Protein AF-A0A1B0AG69-F1 (afdb_monomer)

InterPro domains:
  IPR003508 CIDE-N domain [PF02017] (23-92)
  IPR003508 CIDE-N domain [PS51135] (17-94)
  IPR003508 CIDE-N domain [SM00266] (23-92)

Nearest PDB structures (foldseek):
  7v6e-assembly2_B  TM=9.751E-01  e=2.254E-08  Drosophila melanogaster
  4mac-assembly3_B  TM=9.104E-01  e=2.335E-06  Mus musculus
  2eel-assembly1_A  TM=7.964E-01  e=5.635E-06  Homo sapiens
  4ikg-assembly1_A  TM=9.047E-01  e=6.644E-05  Mus musculus
  5xpb-assembly1_E  TM=8.668E-01  e=1.195E-04  Drosophila melanogaster

Foldseek 3Di:
DDDPPDDDDDDDDPDPQQQWEWEAELLNPDTDTDRDNWPVRRQCVVCVVVVNNVWGWFKAFLAPGHTDPDRVVVVVDHSYGYIYTATVVGGRDHPVCSVVPVDPDDDDDDDDCCVVVLVVLLLVVLVVCVVPVVCVVVDDPVNVVSNVPDDLVSCCVRNPPVVSVVVVVVCVLVVVLVVLVVVLVVLVCVLVCVPHDCVPPVPCVVVSNVVSVVSNVVSVVVNVVSVPD

Structure (mmCIF, N/CA/C/O backbone):
data_AF-A0A1B0AG69-F1
#
_entry.id   AF-A0A1B0AG69-F1
#
loop_
_atom_site.group_PDB
_atom_site.id
_atom_site.type_symbol
_atom_site.label_atom_id
_atom_site.label_alt_id
_atom_site.label_comp_id
_atom_site.label_asym_id
_atom_site.label_entity_id
_atom_site.label_seq_id
_atom_site.pdbx_PDB_ins_code
_atom_site.Cartn_x
_atom_site.Cartn_y
_atom_site.Cartn_z
_atom_site.occupancy
_atom_site.B_iso_or_equiv
_atom_site.auth_seq_id
_atom_site.auth_comp_id
_atom_site.auth_asym_id
_atom_site.auth_atom_id
_atom_site.pdbx_PDB_model_num
ATOM 1 N N . MET A 1 1 ? 17.685 8.766 43.284 1.00 33.12 1 MET A N 1
ATOM 2 C CA . MET A 1 1 ? 17.102 7.690 44.113 1.00 33.12 1 MET A CA 1
ATOM 3 C C . MET A 1 1 ? 15.712 7.387 43.562 1.00 33.12 1 MET A C 1
ATOM 5 O O . MET A 1 1 ? 14.730 7.899 44.076 1.00 33.12 1 MET A O 1
ATOM 9 N N . LEU A 1 2 ? 15.636 6.667 42.435 1.00 33.00 2 LEU A N 1
ATOM 10 C CA . LEU A 1 2 ? 14.353 6.231 41.878 1.00 33.00 2 LEU A CA 1
ATOM 11 C C . LEU A 1 2 ? 13.923 4.956 42.601 1.00 33.00 2 LEU A C 1
ATOM 13 O O . LEU A 1 2 ? 14.673 3.986 42.686 1.00 33.00 2 LEU A O 1
ATOM 17 N N . VAL A 1 3 ? 12.726 5.016 43.170 1.00 31.23 3 VAL A N 1
ATOM 18 C CA . VAL A 1 3 ? 12.107 3.961 43.961 1.00 31.23 3 VAL A CA 1
ATOM 19 C C . VAL A 1 3 ? 11.700 2.827 43.020 1.00 31.23 3 VAL A C 1
ATOM 21 O O . VAL A 1 3 ? 10.700 2.923 42.315 1.00 31.23 3 VAL A O 1
ATOM 24 N N . PHE A 1 4 ? 12.478 1.744 43.020 1.00 30.41 4 PHE A N 1
ATOM 25 C CA . PHE A 1 4 ? 12.077 0.458 42.454 1.00 30.41 4 PHE A CA 1
ATOM 26 C C . PHE A 1 4 ? 10.881 -0.075 43.251 1.00 30.41 4 PHE A C 1
ATOM 28 O O . PHE A 1 4 ? 11.028 -0.609 44.354 1.00 30.41 4 PHE A O 1
ATOM 35 N N . LYS A 1 5 ? 9.669 0.086 42.716 1.00 34.12 5 LYS A N 1
ATOM 36 C CA . LYS A 1 5 ? 8.459 -0.481 43.313 1.00 34.12 5 LYS A CA 1
ATOM 37 C C . LYS A 1 5 ? 8.332 -1.949 42.885 1.00 34.12 5 LYS A C 1
ATOM 39 O O . LYS A 1 5 ? 7.773 -2.276 41.853 1.00 34.12 5 LYS A O 1
ATOM 44 N N . ARG A 1 6 ? 8.925 -2.807 43.719 1.00 30.53 6 ARG A N 1
ATOM 45 C CA . ARG A 1 6 ? 8.404 -4.105 44.181 1.00 30.53 6 ARG A CA 1
ATOM 46 C C . ARG A 1 6 ? 7.801 -5.034 43.108 1.00 30.53 6 ARG A C 1
ATOM 48 O O . ARG A 1 6 ? 6.592 -5.129 42.952 1.00 30.53 6 ARG A O 1
ATOM 55 N N . ILE A 1 7 ? 8.667 -5.832 42.490 1.00 38.69 7 ILE A N 1
ATOM 56 C CA . ILE A 1 7 ? 8.316 -7.162 41.972 1.00 38.69 7 ILE A CA 1
ATOM 57 C C . ILE A 1 7 ? 7.866 -8.030 43.153 1.00 38.69 7 ILE A C 1
ATOM 59 O O . ILE A 1 7 ? 8.665 -8.365 44.030 1.00 38.69 7 ILE A O 1
ATOM 63 N N . ALA A 1 8 ? 6.575 -8.350 43.208 1.00 36.78 8 ALA A N 1
ATOM 64 C CA . ALA A 1 8 ? 6.059 -9.360 44.116 1.00 36.78 8 ALA A CA 1
ATOM 65 C C . ALA A 1 8 ? 6.492 -10.745 43.609 1.00 36.78 8 ALA A C 1
ATOM 67 O O . ALA A 1 8 ? 6.084 -11.195 42.543 1.00 36.78 8 ALA A O 1
ATOM 68 N N . SER A 1 9 ? 7.363 -11.382 44.385 1.00 47.59 9 SER A N 1
ATOM 69 C CA . SER A 1 9 ? 7.624 -12.821 44.366 1.00 47.59 9 SER A CA 1
ATOM 70 C C . SER A 1 9 ? 6.647 -13.507 45.322 1.00 47.59 9 SER A C 1
ATOM 72 O O . SER A 1 9 ? 6.344 -12.907 46.352 1.00 47.59 9 SER A O 1
ATOM 74 N N . MET A 1 10 ? 6.208 -14.730 44.982 1.00 35.81 10 MET A N 1
ATOM 75 C CA . MET A 1 10 ? 5.789 -15.869 45.840 1.00 35.81 10 MET A CA 1
ATOM 76 C C . MET A 1 10 ? 4.725 -16.701 45.088 1.00 35.81 10 MET A C 1
ATOM 78 O O . MET A 1 10 ? 3.875 -16.111 44.441 1.00 35.81 10 MET A O 1
ATOM 82 N N . THR A 1 11 ? 4.608 -18.033 45.098 1.00 40.00 11 THR A N 1
ATOM 83 C CA . THR A 1 11 ? 5.353 -19.212 45.590 1.00 40.00 11 THR A CA 1
ATOM 84 C C . THR A 1 11 ? 4.605 -20.448 45.044 1.00 40.00 11 THR A C 1
ATOM 86 O O . THR A 1 11 ? 3.387 -20.413 44.932 1.00 40.00 11 THR A O 1
ATOM 89 N N . HIS A 1 12 ? 5.343 -21.522 44.748 1.00 45.31 12 HIS A N 1
ATOM 90 C CA . HIS A 1 12 ? 4.966 -22.947 44.675 1.00 45.31 12 HIS A CA 1
ATOM 91 C C . HIS A 1 12 ? 3.499 -23.371 44.915 1.00 45.31 12 HIS A C 1
ATOM 93 O O . HIS A 1 12 ? 2.969 -23.239 46.014 1.00 45.31 12 HIS A O 1
ATOM 99 N N . GLY A 1 13 ? 2.941 -24.074 43.923 1.00 31.38 13 GLY A N 1
ATOM 100 C CA . GLY A 1 13 ? 1.768 -24.941 44.044 1.00 31.38 13 GLY A CA 1
ATOM 101 C C . GLY A 1 13 ? 1.377 -25.480 42.669 1.00 31.38 13 GLY A C 1
ATOM 102 O O . GLY A 1 13 ? 0.968 -24.710 41.808 1.00 31.38 13 GLY A O 1
ATOM 103 N N . HIS A 1 14 ? 1.532 -26.785 42.434 1.00 42.62 14 HIS A N 1
ATOM 104 C CA . HIS A 1 14 ? 1.026 -27.464 41.235 1.00 42.62 14 HIS A CA 1
ATOM 105 C C . HIS A 1 14 ? -0.508 -27.579 41.365 1.00 42.62 14 HIS A C 1
ATOM 107 O O . HIS A 1 14 ? -1.049 -28.619 41.723 1.00 42.62 14 HIS A O 1
ATOM 113 N N . GLY A 1 15 ? -1.192 -26.445 41.209 1.00 40.06 15 GLY A N 1
ATOM 114 C CA . GLY A 1 15 ? -2.625 -26.343 40.937 1.00 40.06 15 GLY A CA 1
ATOM 115 C C . GLY A 1 15 ? -2.842 -26.166 39.431 1.00 40.06 15 GLY A C 1
ATOM 116 O O . GLY A 1 15 ? -1.859 -25.944 38.718 1.00 40.06 15 GLY A O 1
ATOM 117 N N . PRO A 1 16 ? -4.083 -26.290 38.926 1.00 44.31 16 PRO A N 1
ATOM 118 C CA . PRO A 1 16 ? -4.353 -26.186 37.494 1.00 44.31 16 PRO A CA 1
ATOM 119 C C . PRO A 1 16 ? -3.744 -24.887 36.963 1.00 44.31 16 PRO A C 1
ATOM 121 O O . PRO A 1 16 ? -3.999 -23.812 37.508 1.00 44.31 16 PRO A O 1
ATOM 124 N N . SER A 1 17 ? -2.875 -25.001 35.955 1.00 55.41 17 SER A N 1
ATOM 125 C CA . SER A 1 17 ? -2.269 -23.847 35.299 1.00 55.41 17 SER A CA 1
ATOM 126 C C . SER A 1 17 ? -3.397 -22.957 34.798 1.00 55.41 17 SER A C 1
ATOM 128 O O . SER A 1 17 ? -4.164 -23.375 33.930 1.00 55.41 17 SER A O 1
ATOM 130 N N . LEU A 1 18 ? -3.530 -21.766 35.381 1.00 58.59 18 LEU A N 1
ATOM 131 C CA . LEU A 1 18 ? -4.516 -20.797 34.924 1.00 58.59 18 LEU A CA 1
ATOM 132 C C . LEU A 1 18 ? -4.270 -20.510 33.434 1.00 58.59 18 LEU A C 1
ATOM 134 O O . LEU A 1 18 ? -3.106 -20.351 33.047 1.00 58.59 18 LEU A O 1
ATOM 138 N N . PRO A 1 19 ? -5.323 -20.465 32.603 1.00 67.19 19 PRO A N 1
ATOM 139 C CA . PRO A 1 19 ? -5.167 -20.225 31.177 1.00 67.19 19 PRO A CA 1
ATOM 140 C C . PRO A 1 19 ? -4.508 -18.858 30.944 1.00 67.19 19 PRO A C 1
ATOM 142 O O . PRO A 1 19 ? -4.856 -17.851 31.568 1.00 67.19 19 PRO A O 1
ATOM 145 N N . SER A 1 20 ? -3.499 -18.831 30.073 1.00 75.94 20 SER A N 1
ATOM 146 C CA . SER A 1 20 ? -2.787 -17.611 29.692 1.00 75.94 20 SER A CA 1
ATOM 147 C C . SER A 1 20 ? -3.235 -17.143 28.313 1.00 75.94 20 SER A C 1
ATOM 149 O O . SER A 1 20 ? -2.852 -17.722 27.310 1.00 75.94 20 SER A O 1
ATOM 151 N N . ALA A 1 21 ? -3.991 -16.061 28.214 1.00 84.00 21 ALA A N 1
ATOM 152 C CA . ALA A 1 21 ? -4.348 -15.508 26.914 1.00 84.00 21 ALA A CA 1
ATOM 153 C C . ALA A 1 21 ? -3.218 -14.629 26.354 1.00 84.00 21 ALA A C 1
ATOM 155 O O . ALA A 1 21 ? -2.561 -13.878 27.088 1.00 84.00 21 ALA A O 1
ATOM 156 N N . MET A 1 22 ? -3.006 -14.689 25.040 1.00 89.31 22 MET A N 1
ATOM 157 C CA . MET A 1 22 ? -2.119 -13.775 24.325 1.00 89.31 22 MET A CA 1
ATOM 158 C C . MET A 1 22 ? -2.934 -12.587 23.829 1.00 89.31 22 MET A C 1
ATOM 160 O O . MET A 1 22 ? -3.643 -12.695 22.837 1.00 89.31 22 MET A O 1
ATOM 164 N N . VAL A 1 23 ? -2.819 -11.443 24.499 1.00 90.25 23 VAL A N 1
ATOM 165 C CA . VAL A 1 23 ? -3.581 -10.237 24.158 1.00 90.25 23 VAL A CA 1
ATOM 166 C C . VAL A 1 23 ? -2.707 -9.282 23.354 1.00 90.25 23 VAL A C 1
ATOM 168 O O . VAL A 1 23 ? -1.601 -8.934 23.779 1.00 90.25 23 VAL A O 1
ATOM 171 N N . LYS A 1 24 ? -3.186 -8.852 22.192 1.00 89.69 24 LYS A N 1
ATOM 172 C CA . LYS A 1 24 ? -2.519 -7.897 21.308 1.00 89.69 24 LYS A CA 1
ATOM 173 C C . LYS A 1 24 ? -3.289 -6.573 21.284 1.00 89.69 24 LYS A C 1
ATOM 175 O O . LYS A 1 24 ? -4.467 -6.527 21.626 1.00 89.69 24 LYS A O 1
ATOM 180 N N . ASP A 1 25 ? -2.603 -5.503 20.904 1.00 84.44 25 ASP A N 1
ATOM 181 C CA . ASP A 1 25 ? -3.242 -4.214 20.605 1.00 84.44 25 ASP A CA 1
ATOM 182 C C . ASP A 1 25 ? -4.041 -4.277 19.288 1.00 84.44 25 ASP A C 1
ATOM 184 O O . ASP A 1 25 ? -3.810 -5.187 18.486 1.00 84.44 25 ASP A O 1
ATOM 188 N N . ILE A 1 26 ? -4.887 -3.280 18.993 1.00 80.69 26 ILE A N 1
ATOM 189 C CA . ILE A 1 26 ? -5.532 -3.126 17.669 1.00 80.69 26 ILE A CA 1
ATOM 190 C C . ILE A 1 26 ? -4.508 -3.064 16.532 1.00 80.69 26 ILE A C 1
ATOM 192 O O . ILE A 1 26 ? -4.755 -3.512 15.414 1.00 80.69 26 ILE A O 1
ATOM 196 N N . THR A 1 27 ? -3.313 -2.563 16.846 1.00 74.94 27 THR A N 1
ATOM 197 C CA . THR A 1 27 ? -2.181 -2.542 15.938 1.00 74.94 27 THR A CA 1
ATOM 198 C C . THR A 1 27 ? -1.414 -3.858 15.922 1.00 74.94 27 THR A C 1
ATOM 200 O O . THR A 1 27 ? -0.370 -3.880 15.321 1.00 74.94 27 THR A O 1
ATOM 203 N N . ARG A 1 28 ? -1.781 -4.940 16.620 1.00 78.38 28 ARG A N 1
ATOM 204 C CA . ARG A 1 28 ? -1.053 -6.240 16.675 1.00 78.38 28 ARG A CA 1
ATOM 205 C C . ARG A 1 28 ? 0.477 -6.195 16.920 1.00 78.38 28 ARG A C 1
ATOM 207 O O . ARG A 1 28 ? 1.126 -7.245 16.930 1.00 78.38 28 ARG A O 1
ATOM 214 N N . ASN A 1 29 ? 1.050 -5.015 17.146 1.00 72.75 29 ASN A N 1
ATOM 215 C CA . ASN A 1 29 ? 2.475 -4.713 17.216 1.00 72.75 29 ASN A CA 1
ATOM 216 C C . ASN A 1 29 ? 2.972 -4.931 18.644 1.00 72.75 29 ASN A C 1
ATOM 218 O O . ASN A 1 29 ? 4.079 -5.404 18.888 1.00 72.75 29 ASN A O 1
ATOM 222 N N . ILE A 1 30 ? 2.088 -4.655 19.602 1.00 79.12 30 ILE A N 1
ATOM 223 C CA . ILE A 1 30 ? 2.272 -4.968 21.009 1.00 79.12 30 ILE A CA 1
ATOM 224 C C . ILE A 1 30 ? 1.497 -6.247 21.313 1.00 79.12 30 ILE A C 1
ATOM 226 O O . ILE A 1 30 ? 0.301 -6.333 21.042 1.00 79.12 30 ILE A O 1
ATOM 230 N N . LYS A 1 31 ? 2.183 -7.233 21.901 1.00 88.50 31 LYS A N 1
ATOM 231 C CA . LYS A 1 31 ? 1.596 -8.492 22.376 1.00 88.50 31 LYS A CA 1
ATOM 232 C C . LYS A 1 31 ? 1.985 -8.716 23.834 1.00 88.50 31 LYS A C 1
ATOM 234 O O . LYS A 1 31 ? 3.151 -8.553 24.201 1.00 88.50 31 LYS A O 1
ATOM 239 N N . LYS A 1 32 ? 1.023 -9.082 24.675 1.00 85.94 32 LYS A N 1
ATOM 240 C CA . LYS A 1 32 ? 1.201 -9.298 26.113 1.00 85.94 32 LYS A CA 1
ATOM 241 C C . LYS A 1 32 ? 0.509 -10.595 26.520 1.00 85.94 32 LYS A C 1
ATOM 243 O O . LYS A 1 32 ? -0.683 -10.764 26.297 1.00 85.94 32 LYS A O 1
ATOM 248 N N . ALA A 1 33 ? 1.245 -11.479 27.185 1.00 88.25 33 ALA A N 1
ATOM 249 C CA . ALA A 1 33 ? 0.644 -12.625 27.855 1.00 88.25 33 ALA A CA 1
ATOM 250 C C . ALA A 1 33 ? -0.067 -12.159 29.135 1.00 88.25 33 ALA A C 1
ATOM 252 O O . ALA A 1 33 ? 0.526 -11.452 29.971 1.00 88.25 33 ALA A O 1
ATOM 253 N N . VAL A 1 34 ? -1.329 -12.551 29.286 1.00 86.88 34 VAL A N 1
ATOM 254 C CA . VAL A 1 34 ? -2.177 -12.233 30.434 1.00 86.88 34 VAL A CA 1
ATOM 255 C C . VAL A 1 34 ? -2.747 -13.527 30.992 1.00 86.88 34 VAL A C 1
ATOM 257 O O . VAL A 1 34 ? -3.446 -14.259 30.306 1.00 86.88 34 VAL A O 1
ATOM 260 N N . VAL A 1 35 ? -2.437 -13.809 32.253 1.00 86.19 35 VAL A N 1
ATOM 261 C CA . VAL A 1 35 ? -3.060 -14.913 32.988 1.00 86.19 35 VAL A CA 1
ATOM 262 C C . VAL A 1 35 ? -4.310 -14.363 33.646 1.00 86.19 35 VAL A C 1
ATOM 264 O O . VAL A 1 35 ? -4.197 -13.427 34.441 1.00 86.19 35 VAL A O 1
ATOM 267 N N . ALA A 1 36 ? -5.469 -14.921 33.325 1.00 84.06 36 ALA A N 1
ATOM 268 C CA . ALA A 1 36 ? -6.746 -14.512 33.889 1.00 84.06 36 ALA A CA 1
ATOM 269 C C . ALA A 1 36 ? -7.671 -15.724 34.015 1.00 84.06 36 ALA A C 1
ATOM 271 O O . ALA A 1 36 ? -7.623 -16.643 33.202 1.00 84.06 36 ALA A O 1
ATOM 272 N N . SER A 1 37 ? -8.485 -15.722 35.061 1.00 81.00 37 SER A N 1
ATOM 273 C CA . SER A 1 37 ? -9.495 -16.740 35.341 1.00 81.00 37 SER A CA 1
ATOM 274 C C . SER A 1 37 ? -10.904 -16.313 34.926 1.00 81.00 37 SER A C 1
ATOM 276 O O . SER A 1 37 ? -11.780 -17.171 34.858 1.00 81.00 37 SER A O 1
ATOM 278 N N . SER A 1 38 ? -11.100 -15.022 34.628 1.00 84.81 38 SER A N 1
ATOM 279 C CA . SER A 1 38 ? -12.365 -14.460 34.153 1.00 84.81 38 SER A CA 1
ATOM 280 C C . SER A 1 38 ? -12.191 -13.345 33.118 1.00 84.81 38 SER A C 1
ATOM 282 O O . SER A 1 38 ? -11.107 -12.757 32.986 1.00 84.81 38 SER A O 1
ATOM 284 N N . LEU A 1 39 ? -13.281 -13.020 32.415 1.00 87.06 39 LEU A N 1
ATOM 285 C CA . LEU A 1 39 ? -13.332 -11.934 31.434 1.00 87.06 39 LEU A CA 1
ATOM 286 C C . LEU A 1 39 ? -13.138 -10.553 32.090 1.00 87.06 39 LEU A C 1
ATOM 288 O O . LEU A 1 39 ? -12.494 -9.663 31.534 1.00 87.06 39 LEU A O 1
ATOM 292 N N . GLU A 1 40 ? -13.651 -10.361 33.303 1.00 88.12 40 GLU A N 1
ATOM 293 C CA . GLU A 1 40 ? -13.434 -9.123 34.062 1.00 88.12 40 GLU A CA 1
ATOM 294 C C . GLU A 1 40 ? -11.957 -8.966 34.466 1.00 88.12 40 GLU A C 1
ATOM 296 O O . GLU A 1 40 ? -11.365 -7.893 34.317 1.00 88.12 40 GLU A O 1
ATOM 301 N N . GLU A 1 41 ? -11.324 -10.061 34.902 1.00 88.12 41 GLU A N 1
ATOM 302 C CA . GLU A 1 41 ? -9.922 -10.066 35.316 1.00 88.12 41 GLU A CA 1
ATOM 303 C C . GLU A 1 41 ? -8.979 -9.782 34.138 1.00 88.12 41 GLU A C 1
ATOM 305 O O . GLU A 1 41 ? -8.014 -9.025 34.293 1.00 88.12 41 GLU A O 1
ATOM 310 N N . ILE A 1 42 ? -9.249 -10.349 32.953 1.00 89.19 42 ILE A N 1
ATOM 311 C CA . ILE A 1 42 ? -8.432 -10.066 31.768 1.00 89.19 42 ILE A CA 1
ATOM 312 C C . ILE A 1 42 ? -8.562 -8.597 31.356 1.00 89.19 42 ILE A C 1
ATOM 314 O O . ILE A 1 42 ? -7.535 -7.965 31.123 1.00 89.19 42 ILE A O 1
ATOM 318 N N . ARG A 1 43 ? -9.767 -8.006 31.358 1.00 90.44 43 ARG A N 1
ATOM 319 C CA . ARG A 1 43 ? -9.972 -6.584 31.012 1.00 90.44 43 ARG A CA 1
ATOM 320 C C . ARG A 1 43 ? -9.192 -5.655 31.948 1.00 90.44 43 ARG A C 1
ATOM 322 O O . ARG A 1 43 ? -8.497 -4.756 31.473 1.00 90.44 43 ARG A O 1
ATOM 329 N N . ALA A 1 44 ? -9.219 -5.922 33.255 1.00 87.88 44 ALA A N 1
ATOM 330 C CA . ALA A 1 44 ? -8.461 -5.150 34.241 1.00 87.88 44 ALA A CA 1
ATOM 331 C C . ALA A 1 44 ? -6.937 -5.295 34.060 1.00 87.88 44 ALA A C 1
ATOM 333 O O . ALA A 1 44 ? -6.210 -4.302 34.010 1.00 87.88 44 ALA A O 1
ATOM 334 N N . LYS A 1 45 ? -6.437 -6.528 33.894 1.00 88.19 45 LYS A N 1
ATOM 335 C CA . LYS A 1 45 ? -4.998 -6.788 33.697 1.00 88.19 45 LYS A CA 1
ATOM 336 C C . LYS A 1 45 ? -4.467 -6.247 32.375 1.00 88.19 45 LYS A C 1
ATOM 338 O O . LYS A 1 45 ? -3.304 -5.854 32.299 1.00 88.19 45 LYS A O 1
ATOM 343 N N . VAL A 1 46 ? -5.285 -6.264 31.326 1.00 90.12 46 VAL A N 1
ATOM 344 C CA . VAL A 1 46 ? -4.951 -5.676 30.026 1.00 90.12 46 VAL A CA 1
ATOM 345 C C . VAL A 1 46 ? -4.859 -4.161 30.165 1.00 90.12 46 VAL A C 1
ATOM 347 O O . VAL A 1 46 ? -3.840 -3.597 29.788 1.00 90.12 46 VAL A O 1
ATOM 350 N N . SER A 1 47 ? -5.841 -3.507 30.785 1.00 87.31 47 SER A N 1
ATOM 351 C CA . SER A 1 47 ? -5.793 -2.065 31.057 1.00 87.31 47 SER A CA 1
ATOM 352 C C . SER A 1 47 ? -4.492 -1.645 31.771 1.00 87.31 47 SER A C 1
ATOM 354 O O . SER A 1 47 ? -3.799 -0.733 31.315 1.00 87.31 47 SER A O 1
ATOM 356 N N . GLU A 1 48 ? -4.075 -2.388 32.803 1.00 85.62 48 GLU A N 1
ATOM 357 C CA . GLU A 1 48 ? -2.807 -2.154 33.511 1.00 85.62 48 GLU A CA 1
ATOM 358 C C . GLU A 1 48 ? -1.571 -2.402 32.623 1.00 85.62 48 GLU A C 1
ATOM 360 O O . GLU A 1 48 ? -0.655 -1.580 32.576 1.00 85.62 48 GLU A O 1
ATOM 365 N N . LYS A 1 49 ? -1.530 -3.518 31.880 1.00 85.19 49 LYS A N 1
ATOM 366 C CA . LYS A 1 49 ? -0.378 -3.905 31.037 1.00 85.19 49 LYS A CA 1
ATOM 367 C C . LYS A 1 49 ? -0.174 -3.031 29.803 1.00 85.19 49 LYS A C 1
ATOM 369 O O . LYS A 1 49 ? 0.940 -3.007 29.275 1.00 85.19 49 LYS A O 1
ATOM 374 N N . PHE A 1 50 ? -1.237 -2.397 29.325 1.00 81.50 50 PHE A N 1
ATOM 375 C CA . PHE A 1 50 ? -1.227 -1.474 28.193 1.00 81.50 50 PHE A CA 1
ATOM 376 C C . PHE A 1 50 ? -1.171 -0.006 28.649 1.00 81.50 50 PHE A C 1
ATOM 378 O O . PHE A 1 50 ? -1.314 0.884 27.820 1.00 81.50 50 PHE A O 1
ATOM 385 N N . GLU A 1 51 ? -0.937 0.246 29.946 1.00 81.50 51 GLU A N 1
ATOM 386 C CA . GLU A 1 51 ? -0.773 1.586 30.535 1.00 81.50 51 GLU A CA 1
ATOM 387 C C . GLU A 1 51 ? -2.006 2.501 30.356 1.00 81.50 51 GLU A C 1
ATOM 389 O O . GLU A 1 51 ? -1.906 3.724 30.437 1.00 81.50 51 GLU A O 1
ATOM 394 N N . LYS A 1 52 ? -3.193 1.909 30.161 1.00 75.38 52 LYS A N 1
ATOM 395 C CA . LYS A 1 52 ? -4.479 2.590 29.933 1.00 75.38 52 LYS A CA 1
ATOM 396 C C . LYS A 1 52 ? -5.432 2.383 31.123 1.00 75.38 52 LYS A C 1
ATOM 398 O O . LYS A 1 52 ? -6.577 1.981 30.945 1.00 75.38 52 LYS A O 1
ATOM 403 N N . LEU A 1 53 ? -4.947 2.665 32.336 1.00 71.94 53 LEU A N 1
ATOM 404 C CA . LEU A 1 53 ? -5.608 2.373 33.627 1.00 71.94 53 LEU A CA 1
ATOM 405 C C . LEU A 1 53 ? -7.027 2.953 33.788 1.00 71.94 53 LEU A C 1
ATOM 407 O O . LEU A 1 53 ? -7.829 2.394 34.530 1.00 71.94 53 LEU A O 1
ATOM 411 N N . ASP A 1 54 ? -7.342 4.052 33.097 1.00 75.62 54 ASP A N 1
ATOM 412 C CA . ASP A 1 54 ? -8.654 4.712 33.167 1.00 75.62 54 ASP A CA 1
ATOM 413 C C . ASP A 1 54 ? -9.683 4.137 32.174 1.00 75.62 54 ASP A C 1
ATOM 415 O O . ASP A 1 54 ? -10.808 4.631 32.081 1.00 75.62 54 ASP A O 1
ATOM 419 N N . GLN A 1 55 ? -9.312 3.114 31.397 1.00 78.75 55 GLN A N 1
ATOM 420 C CA . GLN A 1 55 ? -10.145 2.555 30.336 1.00 78.75 55 GLN A CA 1
ATOM 421 C C . GLN A 1 55 ? -10.143 1.025 30.366 1.00 78.75 55 GLN A C 1
ATOM 423 O O . GLN A 1 55 ? -9.091 0.385 30.315 1.00 78.75 55 GLN A O 1
ATOM 428 N N . LEU A 1 56 ? -11.341 0.437 30.399 1.00 85.00 56 LEU A N 1
ATOM 429 C CA . LEU A 1 56 ? -11.523 -1.001 30.225 1.00 85.00 56 LEU A CA 1
ATOM 430 C C . LEU A 1 56 ? -11.683 -1.315 28.733 1.00 85.00 56 LEU A C 1
ATOM 432 O O . LEU A 1 56 ? -12.563 -0.734 28.095 1.00 85.00 56 LEU A O 1
ATOM 436 N N . PRO A 1 57 ? -10.861 -2.214 28.173 1.00 89.44 57 PRO A N 1
ATOM 437 C CA . PRO A 1 57 ? -10.997 -2.619 26.784 1.00 89.44 57 PRO A CA 1
ATOM 438 C C . PRO A 1 57 ? -12.143 -3.623 26.608 1.00 89.44 57 PRO A C 1
ATOM 440 O O . PRO A 1 57 ? -12.440 -4.407 27.516 1.00 89.44 57 PRO A O 1
ATOM 443 N N . THR A 1 58 ? -12.737 -3.654 25.417 1.00 90.31 58 THR A N 1
ATOM 444 C CA . THR A 1 58 ? -13.461 -4.831 24.930 1.00 90.31 58 THR A CA 1
ATOM 445 C C . THR A 1 58 ? -12.450 -5.838 24.390 1.00 90.31 58 THR A C 1
ATOM 447 O O . THR A 1 58 ? -11.367 -5.482 23.916 1.00 90.31 58 THR A O 1
ATOM 450 N N . ILE A 1 59 ? -12.759 -7.123 24.538 1.00 91.31 59 ILE A N 1
ATOM 451 C CA . ILE A 1 59 ? -11.862 -8.207 24.140 1.00 91.31 59 ILE A CA 1
ATOM 452 C C . ILE A 1 59 ? -12.488 -8.899 22.943 1.00 91.31 59 ILE A C 1
ATOM 454 O O . ILE A 1 59 ? -13.636 -9.319 23.015 1.00 91.31 59 ILE A O 1
ATOM 458 N N . HIS A 1 60 ? -11.732 -9.018 21.861 1.00 91.75 60 HIS A N 1
ATOM 459 C CA . HIS A 1 60 ? -12.172 -9.653 20.623 1.00 91.75 60 HIS A CA 1
ATOM 460 C C . HIS A 1 60 ? -11.233 -10.804 20.259 1.00 91.75 60 HIS A C 1
ATOM 462 O O . HIS A 1 60 ? -10.063 -10.801 20.651 1.00 91.75 60 HIS A O 1
ATOM 468 N N . LEU A 1 61 ? -11.711 -11.775 19.486 1.00 88.69 61 LEU A N 1
ATOM 469 C CA . LEU A 1 61 ? -10.844 -12.781 18.872 1.00 88.69 61 LEU A CA 1
ATOM 470 C C . LEU A 1 61 ? -9.945 -12.142 17.815 1.00 88.69 61 LEU A C 1
ATOM 472 O O . LEU A 1 61 ? -10.379 -11.301 17.027 1.00 88.69 61 LEU A O 1
ATOM 476 N N . ASP A 1 62 ? -8.684 -12.566 17.758 1.00 86.31 62 ASP A N 1
ATOM 477 C CA . ASP A 1 62 ? -7.778 -12.084 16.715 1.00 86.31 62 ASP A CA 1
ATOM 478 C C . ASP A 1 62 ? -8.137 -12.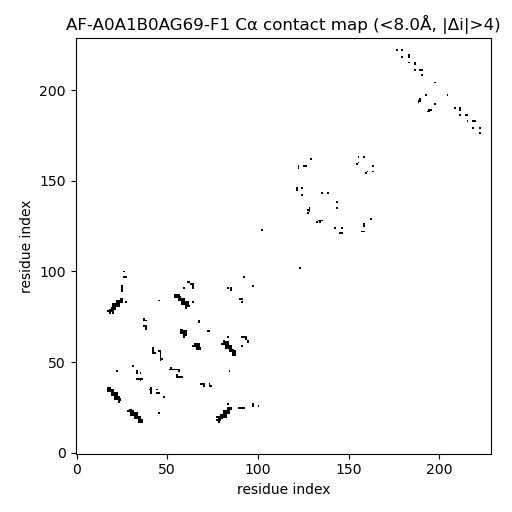614 15.317 1.00 86.31 62 ASP A C 1
ATOM 480 O O . ASP A 1 62 ? -7.847 -11.944 14.326 1.00 86.31 62 ASP A O 1
ATOM 484 N N . SER A 1 63 ? -8.774 -13.789 15.237 1.00 82.25 63 SER A N 1
ATOM 485 C CA . SER A 1 63 ? -9.100 -14.484 13.984 1.00 82.25 63 SER A CA 1
ATOM 486 C C . SER A 1 63 ? -10.139 -13.769 13.130 1.00 82.25 63 SER A C 1
ATOM 488 O O . SER A 1 63 ? -9.985 -13.706 11.915 1.00 82.25 63 SER A O 1
ATOM 490 N N . ASP A 1 64 ? -11.204 -13.280 13.757 1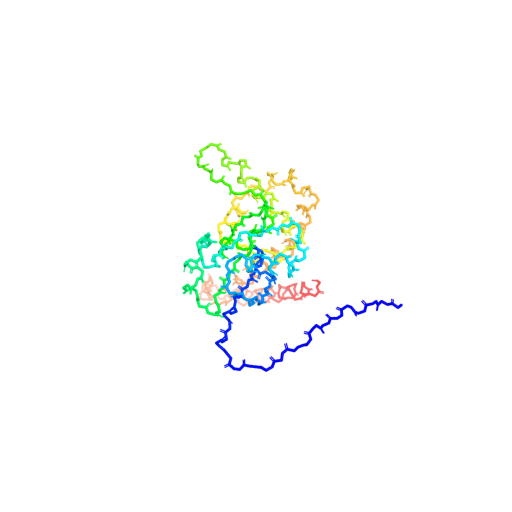.00 79.00 64 ASP A N 1
ATOM 491 C CA . ASP A 1 64 ? -12.418 -12.829 13.064 1.00 79.00 64 ASP A CA 1
ATOM 492 C C . ASP A 1 64 ? -13.082 -11.610 13.716 1.00 79.00 64 ASP A C 1
ATOM 494 O O . ASP A 1 64 ? -14.055 -11.082 13.181 1.00 79.00 64 ASP A O 1
ATOM 498 N N . GLY A 1 65 ? -12.567 -11.143 14.858 1.00 82.56 65 GLY A N 1
ATOM 499 C CA . GLY A 1 65 ? -13.075 -9.947 15.517 1.00 82.56 65 GLY A CA 1
ATOM 500 C C . GLY A 1 65 ? -14.343 -10.143 16.326 1.00 82.56 65 GLY A C 1
ATOM 501 O O . GLY A 1 65 ? -14.898 -9.150 16.803 1.00 82.56 65 GLY A O 1
ATOM 502 N N . THR A 1 66 ? -14.782 -11.386 16.535 1.00 86.62 66 THR A N 1
ATOM 503 C CA . THR A 1 66 ? -15.904 -11.694 17.427 1.00 86.62 66 THR A CA 1
ATOM 504 C C . THR A 1 66 ? -15.625 -11.120 18.811 1.00 86.62 66 THR A C 1
ATOM 506 O O . THR A 1 66 ? -14.596 -11.428 19.420 1.00 86.62 66 THR A O 1
ATOM 509 N N . GLU A 1 67 ? -16.520 -10.255 19.288 1.00 90.44 67 GLU A N 1
ATOM 510 C CA . GLU A 1 67 ? -16.459 -9.733 20.650 1.00 90.44 67 GLU A CA 1
ATOM 511 C C . GLU A 1 67 ? -16.730 -10.860 21.645 1.00 90.44 67 GLU A C 1
ATOM 513 O O . G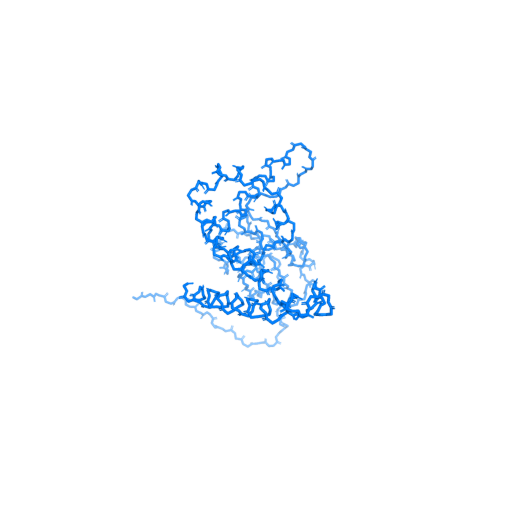LU A 1 67 ? -17.644 -11.660 21.468 1.00 90.44 67 GLU A O 1
ATOM 518 N N . ILE A 1 68 ? -15.923 -10.908 22.698 1.00 89.69 68 ILE A N 1
ATOM 519 C CA . ILE A 1 68 ? -16.130 -11.783 23.842 1.00 89.69 68 ILE A CA 1
ATOM 520 C C . ILE A 1 68 ? -16.779 -10.937 24.935 1.00 89.69 68 ILE A C 1
ATOM 522 O O . ILE A 1 68 ? -16.107 -10.223 25.696 1.00 89.69 68 ILE A O 1
ATOM 526 N N . ASP A 1 69 ? -18.100 -11.008 24.985 1.00 90.00 69 ASP A N 1
ATOM 527 C CA . ASP A 1 69 ? -18.959 -10.381 25.986 1.00 90.00 69 ASP A CA 1
ATOM 528 C C . ASP A 1 69 ? -19.443 -11.378 27.054 1.00 90.00 69 ASP A C 1
ATOM 530 O O . ASP A 1 69 ? -19.694 -10.968 28.188 1.00 90.00 69 ASP A O 1
ATOM 534 N N . ASP A 1 70 ? -19.461 -12.678 26.738 1.00 88.56 70 ASP A N 1
ATOM 535 C CA . ASP A 1 70 ? -19.895 -13.749 27.637 1.00 88.56 70 ASP A CA 1
ATOM 536 C C . ASP A 1 70 ? -18.747 -14.537 28.308 1.00 88.56 70 ASP A C 1
ATOM 538 O O . ASP A 1 70 ? -17.818 -15.056 27.680 1.00 88.56 70 ASP A O 1
ATOM 542 N N . GLU A 1 71 ? -18.872 -14.735 29.625 1.00 86.56 71 GLU A N 1
ATOM 543 C CA . GLU A 1 71 ? -17.924 -15.489 30.467 1.00 86.56 71 GLU A CA 1
ATOM 544 C C . GLU A 1 71 ? -17.878 -16.992 30.127 1.00 86.56 71 GLU A C 1
ATOM 546 O O . GLU A 1 71 ? -16.878 -17.680 30.343 1.00 86.56 71 GLU A O 1
ATOM 551 N N . GLU A 1 72 ? -18.977 -17.550 29.621 1.00 84.75 72 GLU A N 1
ATOM 552 C CA . GLU A 1 72 ? -19.021 -18.945 29.172 1.00 84.75 72 GLU A CA 1
ATOM 553 C C . GLU A 1 72 ? -18.151 -19.153 27.936 1.00 84.75 72 GLU A C 1
ATOM 555 O O . GLU A 1 72 ? -17.364 -20.097 27.910 1.00 84.75 72 GLU A O 1
ATOM 560 N N . TYR A 1 73 ? -18.214 -18.229 26.975 1.00 85.88 73 TYR A N 1
ATOM 561 C CA . TYR A 1 73 ? -17.387 -18.278 25.777 1.00 85.88 73 TYR A CA 1
ATOM 562 C C . TYR A 1 73 ? -15.902 -18.137 26.120 1.00 85.88 73 TYR A C 1
ATOM 564 O O . TYR A 1 73 ? -15.092 -18.963 25.699 1.00 85.88 73 TYR A O 1
ATOM 572 N N . PHE A 1 74 ? -15.550 -17.173 26.979 1.00 85.94 74 PHE A N 1
ATOM 573 C CA . PHE A 1 74 ? -14.171 -16.964 27.431 1.00 85.94 74 PHE A CA 1
ATOM 574 C C . PHE A 1 74 ? -13.533 -18.236 28.016 1.00 85.94 74 PHE A C 1
ATOM 576 O O . PHE A 1 74 ? -12.373 -18.535 27.741 1.00 85.94 74 PHE A O 1
ATOM 583 N N . ARG A 1 75 ? -14.301 -19.031 28.771 1.00 83.38 75 ARG A N 1
ATOM 584 C CA . ARG A 1 75 ? -13.829 -20.287 29.381 1.00 83.38 75 ARG A CA 1
ATOM 585 C C . ARG A 1 75 ? -13.625 -21.434 28.392 1.00 83.38 75 ARG A C 1
ATOM 587 O O . ARG A 1 75 ? -12.930 -22.388 28.732 1.00 83.38 75 ARG A O 1
ATOM 594 N N . THR A 1 76 ? -14.226 -21.364 27.206 1.00 83.19 76 THR A N 1
ATOM 595 C CA . THR A 1 76 ? -14.016 -22.360 26.141 1.00 83.19 76 THR A CA 1
ATOM 596 C C . THR A 1 76 ? -12.751 -22.111 25.326 1.00 83.19 76 THR A C 1
ATOM 598 O O . THR A 1 76 ? -12.343 -22.986 24.567 1.00 83.19 76 THR A O 1
ATOM 601 N N . LEU A 1 77 ? -12.128 -20.941 25.484 1.00 81.81 77 LEU A N 1
ATOM 602 C CA . LEU A 1 77 ? -10.928 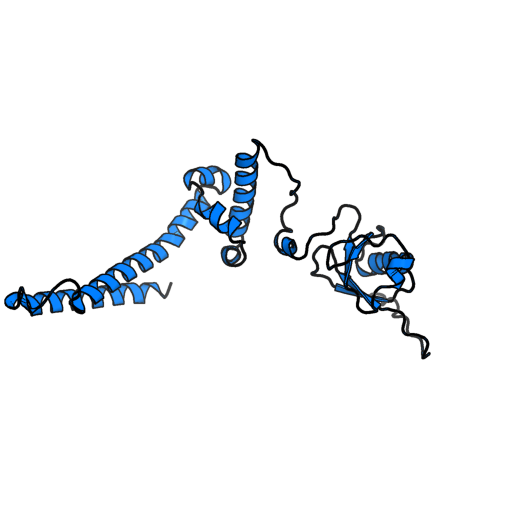-20.576 24.747 1.00 81.81 77 LEU A CA 1
ATOM 603 C C . LEU A 1 77 ? -9.704 -21.352 25.225 1.00 81.81 77 LEU A C 1
ATOM 605 O O . LEU A 1 77 ? -9.508 -21.592 26.418 1.00 81.81 77 LEU A O 1
ATOM 609 N N . ASP A 1 78 ? -8.835 -21.684 24.274 1.00 78.75 78 ASP A N 1
ATOM 610 C CA . ASP A 1 78 ? -7.569 -22.336 24.569 1.00 78.75 78 ASP A CA 1
ATOM 611 C C . ASP A 1 78 ? -6.648 -21.438 25.407 1.00 78.75 78 ASP A C 1
ATOM 613 O O . ASP A 1 78 ? -6.631 -20.210 25.290 1.00 78.75 78 ASP A O 1
ATOM 617 N N . ALA A 1 79 ? -5.779 -22.066 26.202 1.00 73.69 79 ALA A N 1
ATOM 618 C CA . ALA A 1 79 ? -4.783 -21.391 27.041 1.00 73.69 79 ALA A CA 1
ATOM 619 C C . ALA A 1 79 ? -3.669 -20.667 26.254 1.00 73.69 79 ALA A C 1
ATOM 621 O O . ALA A 1 79 ? -2.665 -20.279 26.843 1.00 73.69 79 ALA A O 1
ATOM 622 N N . ASN A 1 80 ? -3.810 -20.531 24.937 1.00 71.44 80 ASN A N 1
ATOM 623 C CA . ASN A 1 80 ? -2.956 -19.769 24.032 1.00 71.44 80 ASN A CA 1
ATOM 624 C C . ASN A 1 80 ? -3.786 -18.976 23.008 1.00 71.44 80 ASN A C 1
ATOM 626 O O . ASN A 1 80 ? -3.255 -18.598 21.962 1.00 71.44 80 ASN A O 1
ATOM 630 N N . ALA A 1 81 ? -5.072 -18.751 23.294 1.00 81.69 81 ALA A N 1
ATOM 631 C CA . ALA A 1 81 ? -5.949 -17.967 22.443 1.00 81.69 81 ALA A CA 1
ATOM 632 C C . ALA A 1 81 ? -5.353 -16.576 22.196 1.00 81.69 81 ALA A C 1
ATOM 634 O O . ALA A 1 81 ? -4.887 -15.897 23.121 1.00 81.69 81 ALA A O 1
ATOM 635 N N . GLU A 1 82 ? -5.355 -16.176 20.927 1.00 88.62 82 GLU A N 1
ATOM 636 C CA . GLU A 1 82 ? -4.933 -14.850 20.505 1.00 88.62 82 GLU A CA 1
ATOM 637 C C . GLU A 1 82 ? -6.140 -13.915 20.528 1.00 88.62 82 GLU A C 1
ATOM 639 O O . GLU A 1 82 ? -7.124 -14.112 19.815 1.00 88.62 82 GLU A O 1
ATOM 644 N N . LEU A 1 83 ? -6.053 -12.900 21.379 1.00 90.62 83 LEU A N 1
ATOM 645 C CA . LEU A 1 83 ? -7.102 -11.928 21.632 1.00 90.62 83 LEU A CA 1
ATOM 646 C C . LEU A 1 83 ? -6.612 -10.532 21.266 1.00 90.62 83 LEU A C 1
ATOM 648 O O . LEU A 1 83 ? -5.416 -10.243 21.324 1.00 90.62 83 LEU A O 1
ATOM 652 N N . ILE A 1 84 ? -7.545 -9.650 20.946 1.00 90.44 84 ILE A N 1
ATOM 653 C CA . ILE A 1 84 ? -7.305 -8.239 20.672 1.00 90.44 84 ILE A CA 1
ATOM 654 C C . ILE A 1 84 ? -8.006 -7.420 21.747 1.00 90.44 84 ILE A C 1
ATOM 656 O O . ILE A 1 84 ? -9.194 -7.608 22.005 1.00 90.44 84 ILE A O 1
ATOM 660 N N . ALA A 1 85 ? -7.257 -6.520 22.375 1.00 90.81 85 ALA A N 1
ATOM 661 C CA . ALA A 1 85 ? -7.802 -5.505 23.259 1.00 90.81 85 ALA A CA 1
ATOM 662 C C . ALA A 1 85 ? -8.171 -4.270 22.438 1.00 90.81 85 ALA A C 1
ATOM 664 O O . ALA A 1 85 ? -7.306 -3.679 21.796 1.00 90.81 85 ALA A O 1
ATOM 665 N N . VAL A 1 86 ? -9.442 -3.883 22.483 1.00 87.62 86 VAL A N 1
ATOM 666 C CA . VAL A 1 86 ? -9.964 -2.694 21.810 1.00 87.62 86 VAL A CA 1
ATOM 667 C C . VAL A 1 86 ? -10.379 -1.700 22.886 1.00 87.62 86 VAL A C 1
ATOM 669 O O . VAL A 1 86 ? -11.276 -1.971 23.682 1.00 87.62 86 VAL A O 1
ATOM 672 N N . PHE A 1 87 ? -9.696 -0.562 22.975 1.00 86.38 87 PHE A N 1
ATOM 673 C CA . PHE A 1 87 ? -10.024 0.456 23.969 1.00 86.38 87 PHE A CA 1
ATOM 674 C C . PHE A 1 87 ? -11.163 1.369 23.486 1.00 86.38 87 PHE A C 1
ATOM 676 O O . PHE A 1 87 ? -11.456 1.431 22.293 1.00 86.38 87 PHE A O 1
ATOM 683 N N . PRO A 1 88 ? -11.827 2.106 24.392 1.00 76.94 88 PRO A N 1
ATOM 684 C CA . PRO A 1 88 ? -12.823 3.101 24.013 1.00 76.94 88 PRO A CA 1
ATOM 685 C C . PRO A 1 88 ? -12.311 4.072 22.934 1.00 76.94 88 PRO A C 1
ATOM 687 O O . PRO A 1 88 ? -11.308 4.758 23.127 1.00 76.94 88 PRO A O 1
ATOM 690 N N . GLY A 1 89 ? -13.027 4.149 21.808 1.00 72.12 89 GLY A N 1
ATOM 691 C CA . GLY A 1 89 ? -12.648 4.959 20.640 1.00 72.12 89 GLY A CA 1
ATOM 692 C C . GLY A 1 89 ? -11.815 4.214 19.591 1.00 72.12 89 GLY A C 1
ATOM 693 O O . GLY A 1 89 ? -11.516 4.779 18.542 1.00 72.12 89 GLY A O 1
ATOM 694 N N . GLU A 1 90 ? -11.470 2.956 19.851 1.00 77.00 90 GLU A N 1
ATOM 695 C CA . GLU A 1 90 ? -10.839 2.047 18.903 1.00 77.00 90 GLU A CA 1
ATOM 696 C C . GLU A 1 90 ? -11.870 1.040 18.368 1.00 77.00 90 GLU A C 1
ATOM 698 O O . GLU A 1 90 ? -12.932 0.825 18.956 1.00 77.00 90 GLU A O 1
ATOM 703 N N . HIS A 1 91 ? -11.551 0.410 17.239 1.00 79.88 91 HIS A N 1
ATOM 704 C CA . HIS A 1 91 ? -12.343 -0.671 16.659 1.00 79.88 91 HIS A CA 1
ATOM 705 C C . HIS A 1 91 ? -11.427 -1.851 16.359 1.00 79.88 91 HIS A C 1
ATOM 707 O O . HIS A 1 91 ? -10.244 -1.656 16.078 1.00 79.88 91 HIS A O 1
ATOM 713 N N . TRP A 1 92 ? -11.963 -3.072 16.413 1.00 79.31 92 TRP A N 1
ATOM 714 C CA . TRP A 1 92 ? -11.229 -4.229 15.914 1.00 79.31 92 TRP A CA 1
ATOM 715 C C . TRP A 1 92 ? -10.989 -4.082 14.406 1.00 79.31 92 TRP A C 1
ATOM 717 O O . TRP A 1 92 ? -11.864 -3.627 13.668 1.00 79.31 92 TRP A O 1
ATOM 727 N N . ILE A 1 93 ? -9.790 -4.455 13.961 1.00 72.25 93 ILE A N 1
ATOM 728 C CA . ILE A 1 93 ? -9.349 -4.312 12.572 1.00 72.25 93 ILE A CA 1
ATOM 729 C C . ILE A 1 93 ? -8.945 -5.688 12.062 1.00 72.25 93 ILE A C 1
ATOM 731 O O . ILE A 1 93 ? -8.127 -6.378 12.682 1.00 72.25 93 ILE A O 1
ATOM 735 N N . ASP A 1 94 ? -9.490 -6.069 10.910 1.00 70.25 94 ASP A N 1
ATOM 736 C CA . ASP A 1 94 ? -9.206 -7.357 10.284 1.00 70.25 94 ASP A CA 1
ATO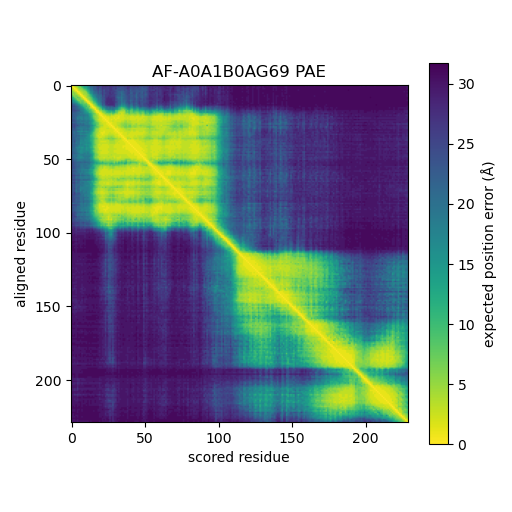M 737 C C . ASP A 1 94 ? -7.693 -7.563 10.061 1.00 70.25 94 ASP A C 1
ATOM 739 O O . ASP A 1 94 ? -6.995 -6.607 9.696 1.00 70.25 94 ASP A O 1
ATOM 743 N N . PRO A 1 95 ? -7.144 -8.776 10.283 1.00 62.25 95 PRO A N 1
ATOM 744 C CA . PRO A 1 95 ? -5.742 -9.088 9.988 1.00 62.25 95 PRO A CA 1
ATOM 745 C C . PRO A 1 95 ? -5.321 -8.705 8.568 1.00 62.25 95 PRO A C 1
ATOM 747 O O . PRO A 1 95 ? -4.200 -8.237 8.366 1.00 62.25 95 PRO A O 1
ATOM 750 N N . SER A 1 96 ? -6.228 -8.835 7.601 1.00 59.25 96 SER A N 1
ATOM 751 C CA . SER A 1 96 ? -6.017 -8.483 6.193 1.00 59.25 96 SER A CA 1
ATOM 752 C C . SER A 1 96 ? -5.955 -6.968 5.976 1.00 59.25 96 SER A C 1
ATOM 754 O O . SER A 1 96 ? -5.375 -6.507 4.998 1.00 59.25 96 SER A O 1
ATOM 756 N N . HIS A 1 97 ? -6.520 -6.179 6.894 1.00 51.97 97 HIS A N 1
ATOM 757 C CA . HIS A 1 97 ? -6.558 -4.714 6.851 1.00 51.97 97 HIS A CA 1
ATOM 758 C C . HIS A 1 97 ? -5.474 -4.077 7.736 1.00 51.97 97 HIS A C 1
ATOM 760 O O . HIS A 1 97 ? -5.378 -2.855 7.835 1.00 51.97 97 HIS A O 1
ATOM 766 N N . TYR A 1 98 ? -4.619 -4.883 8.372 1.00 47.50 98 TYR A N 1
ATOM 767 C CA . TYR A 1 98 ? -3.634 -4.413 9.344 1.00 47.50 98 TYR A CA 1
ATOM 768 C C . TYR A 1 98 ? -2.573 -3.461 8.741 1.00 47.50 98 TYR A C 1
ATOM 770 O O . TYR A 1 98 ? -2.063 -2.579 9.429 1.00 47.50 98 TYR A O 1
ATOM 778 N N . VAL A 1 99 ? -2.313 -3.543 7.432 1.00 46.22 99 VAL A N 1
ATOM 779 C CA . VAL A 1 99 ? -1.442 -2.590 6.712 1.00 46.22 99 VAL A CA 1
ATOM 780 C C . VAL A 1 99 ? -2.123 -1.253 6.374 1.00 46.22 99 VAL A C 1
ATOM 782 O O . VAL A 1 99 ? -1.453 -0.323 5.930 1.00 46.22 99 VAL A O 1
ATOM 785 N N . ALA A 1 100 ? -3.431 -1.114 6.621 1.00 42.22 100 ALA A N 1
ATOM 786 C CA . ALA A 1 100 ? -4.208 0.087 6.302 1.00 42.22 100 ALA A CA 1
ATOM 787 C C . ALA A 1 100 ? -4.331 1.091 7.466 1.00 42.22 100 ALA A C 1
ATOM 789 O O . ALA A 1 100 ? -4.870 2.186 7.283 1.00 42.22 100 ALA A O 1
ATOM 790 N N . VAL A 1 101 ? -3.798 0.787 8.656 1.00 39.97 101 VAL A N 1
ATOM 791 C CA . VAL A 1 101 ? -3.934 1.658 9.840 1.00 39.97 101 VAL A CA 1
ATOM 792 C C . VAL A 1 101 ? -2.881 2.769 9.846 1.00 39.97 101 VAL A C 1
ATOM 794 O O . VAL A 1 101 ? -2.058 2.900 10.746 1.00 39.97 101 VAL A O 1
ATOM 797 N N . THR A 1 102 ? -2.917 3.601 8.810 1.00 39.06 102 THR A N 1
ATOM 798 C CA . THR A 1 102 ? -2.566 5.024 8.932 1.00 39.06 102 THR A CA 1
ATOM 799 C C . THR A 1 102 ? -3.691 5.950 8.482 1.00 39.06 102 THR A C 1
ATOM 801 O O . THR A 1 102 ? -3.524 7.159 8.590 1.00 39.06 102 THR A O 1
ATOM 804 N N . ASN A 1 103 ? -4.858 5.438 8.066 1.00 39.41 103 ASN A N 1
ATOM 805 C CA . ASN A 1 103 ? -5.963 6.299 7.650 1.00 39.41 103 ASN A CA 1
ATOM 806 C C . ASN A 1 103 ? -7.274 5.993 8.382 1.00 39.41 103 ASN A C 1
ATOM 808 O O . ASN A 1 103 ? -7.866 4.936 8.170 1.00 39.41 103 ASN A O 1
ATOM 812 N N . PRO A 1 104 ? -7.775 6.938 9.196 1.00 42.62 104 PRO A N 1
ATOM 813 C CA . PRO A 1 104 ? -9.135 6.901 9.696 1.00 42.62 104 PRO A CA 1
ATOM 814 C C . PRO A 1 104 ? -10.068 7.367 8.576 1.00 42.62 104 PRO A C 1
ATOM 816 O O . PRO A 1 104 ? -10.204 8.566 8.346 1.00 42.62 104 PRO A O 1
ATOM 819 N N . ASN A 1 105 ? -10.628 6.421 7.823 1.00 45.53 105 ASN A N 1
ATOM 820 C CA . ASN A 1 105 ? -11.969 6.492 7.232 1.00 45.53 105 ASN A CA 1
ATOM 821 C C . ASN A 1 105 ? -12.150 5.323 6.268 1.00 45.53 105 ASN A C 1
ATOM 823 O O . ASN A 1 105 ? -11.725 5.404 5.118 1.00 45.53 105 ASN A O 1
ATOM 827 N N . ASP A 1 106 ? -12.837 4.279 6.718 1.00 43.94 106 ASP A N 1
ATOM 828 C CA . ASP A 1 106 ? -13.522 3.392 5.787 1.00 43.94 106 ASP A CA 1
ATOM 829 C C . ASP A 1 106 ? -14.848 2.927 6.402 1.00 43.94 106 ASP A C 1
ATOM 831 O O . ASP A 1 106 ? -14.898 2.042 7.254 1.00 43.94 106 ASP A O 1
ATOM 835 N N . GLN A 1 107 ? -15.929 3.599 6.006 1.00 48.03 107 GLN A N 1
ATOM 836 C CA . GLN A 1 107 ? -17.273 3.034 6.012 1.00 48.03 107 GLN A CA 1
ATOM 837 C C . GLN A 1 107 ? -17.876 3.250 4.620 1.00 48.03 107 GLN A C 1
ATOM 839 O O . GLN A 1 107 ? -18.039 4.379 4.160 1.00 48.03 107 GLN A O 1
ATOM 844 N N . THR A 1 108 ? -18.141 2.112 3.981 1.00 54.44 108 THR A N 1
ATOM 845 C CA . THR A 1 108 ? -19.161 1.771 2.977 1.00 54.44 108 THR A CA 1
ATOM 846 C C . THR A 1 108 ? -20.110 2.880 2.499 1.00 54.44 108 THR A C 1
ATOM 848 O O . THR A 1 108 ? -20.826 3.464 3.305 1.00 54.44 108 THR A O 1
ATOM 851 N N . ASP A 1 109 ? -20.241 3.061 1.182 1.00 40.69 109 ASP A N 1
ATOM 852 C CA . ASP A 1 109 ? -21.410 2.624 0.386 1.00 40.69 109 ASP A CA 1
ATOM 853 C C . ASP A 1 109 ? -21.322 3.203 -1.042 1.00 40.69 109 ASP A C 1
ATOM 855 O O . ASP A 1 109 ? -20.851 4.318 -1.280 1.00 40.69 109 ASP A O 1
ATOM 859 N N . ALA A 1 110 ? -21.750 2.410 -2.015 1.00 56.78 110 ALA A N 1
ATOM 860 C CA . ALA A 1 110 ? -21.777 2.765 -3.418 1.00 56.78 110 ALA A CA 1
ATOM 861 C C . ALA A 1 110 ? -22.848 3.835 -3.683 1.00 56.78 110 ALA A C 1
ATOM 863 O O . ALA A 1 110 ? -24.018 3.610 -3.397 1.00 56.78 110 ALA A O 1
ATOM 864 N N . THR A 1 111 ? -22.464 4.971 -4.281 1.00 46.66 111 THR A N 1
ATOM 865 C CA . THR A 1 111 ? -23.145 5.690 -5.392 1.00 46.66 111 THR A CA 1
ATOM 866 C C . THR A 1 111 ? -22.713 7.169 -5.448 1.00 46.66 111 THR A C 1
ATOM 868 O O . THR A 1 111 ? -22.766 7.899 -4.469 1.00 46.66 111 THR A O 1
ATOM 871 N N . MET A 1 112 ? -22.273 7.626 -6.631 1.00 45.88 112 MET A N 1
ATOM 872 C CA . MET A 1 112 ? -21.952 9.026 -7.006 1.00 45.88 112 MET A CA 1
ATOM 873 C C . MET A 1 112 ? -20.847 9.789 -6.229 1.00 45.88 112 MET A C 1
ATOM 875 O O . MET A 1 112 ? -20.413 10.841 -6.691 1.00 45.88 112 MET A O 1
ATOM 879 N N . THR A 1 113 ? -20.313 9.248 -5.136 1.00 49.75 113 THR A N 1
ATOM 880 C CA . THR A 1 113 ? -19.236 9.811 -4.285 1.00 49.75 113 THR A CA 1
ATOM 881 C C . THR A 1 113 ? -17.818 9.327 -4.637 1.00 49.75 113 THR A C 1
ATOM 883 O O . THR A 1 113 ? -16.829 9.787 -4.059 1.00 49.75 113 THR A O 1
ATOM 886 N N . ASP A 1 114 ? -17.710 8.432 -5.622 1.00 55.47 114 ASP A N 1
ATOM 887 C CA . ASP A 1 114 ? -16.516 7.636 -5.929 1.00 55.47 114 ASP A CA 1
ATOM 888 C C . ASP A 1 114 ? -15.303 8.471 -6.367 1.00 55.47 114 ASP A C 1
ATOM 890 O O . ASP A 1 114 ? -14.196 8.238 -5.902 1.00 55.47 114 ASP A O 1
ATOM 894 N N . VAL A 1 115 ? -15.473 9.525 -7.174 1.00 55.91 115 VAL A N 1
ATOM 895 C CA . VAL A 1 115 ? -14.315 10.311 -7.651 1.00 55.91 115 VAL A CA 1
ATOM 896 C C . VAL A 1 115 ? -13.634 11.057 -6.505 1.00 55.91 115 VAL A C 1
ATOM 898 O O . VAL A 1 115 ? -12.409 11.098 -6.452 1.00 55.91 115 VAL A O 1
ATOM 901 N N . ALA A 1 116 ? -14.392 11.617 -5.561 1.00 62.00 116 ALA A N 1
ATOM 902 C CA . ALA A 1 116 ? -13.827 12.352 -4.432 1.00 62.00 116 ALA A CA 1
ATOM 903 C C . ALA A 1 116 ? -13.159 11.409 -3.420 1.00 62.00 116 ALA A C 1
ATOM 905 O O . ALA A 1 116 ? -12.055 11.700 -2.962 1.00 62.00 116 ALA A O 1
ATOM 906 N N . ALA A 1 117 ? -13.785 10.264 -3.130 1.00 65.00 117 ALA A N 1
ATOM 907 C CA . ALA A 1 117 ? -13.226 9.232 -2.259 1.00 65.00 117 ALA A CA 1
ATOM 908 C C . ALA A 1 117 ? -11.982 8.575 -2.881 1.00 65.00 117 ALA A C 1
ATOM 910 O O . ALA A 1 117 ? -10.948 8.459 -2.227 1.00 65.00 117 ALA A O 1
ATOM 911 N N . LYS A 1 118 ? -12.029 8.248 -4.176 1.00 69.31 118 LYS A N 1
ATOM 912 C CA . LYS A 1 118 ? -10.892 7.732 -4.944 1.00 69.31 118 LYS A CA 1
ATOM 913 C C . LYS A 1 118 ? -9.765 8.752 -5.022 1.00 69.31 118 LYS A C 1
ATOM 915 O O . LYS A 1 118 ? -8.613 8.400 -4.795 1.00 69.31 118 LYS A O 1
ATOM 920 N N . THR A 1 119 ? -10.091 10.026 -5.245 1.00 69.06 119 THR A N 1
ATOM 921 C CA . THR A 1 119 ? -9.106 11.113 -5.208 1.00 69.06 119 THR A CA 1
ATOM 922 C C . THR A 1 119 ? -8.489 11.225 -3.817 1.00 69.06 119 THR A C 1
ATOM 924 O O . THR A 1 119 ? -7.272 11.302 -3.733 1.00 69.06 119 THR A O 1
ATOM 927 N N . ALA A 1 120 ? -9.279 11.178 -2.736 1.00 73.38 120 ALA A N 1
ATOM 928 C CA . ALA A 1 120 ? -8.800 11.207 -1.348 1.00 73.38 120 ALA A CA 1
ATOM 929 C C . ALA A 1 120 ? -7.862 10.032 -1.028 1.00 73.38 120 ALA A C 1
ATOM 931 O O . ALA A 1 120 ? -6.780 10.242 -0.477 1.00 73.38 120 ALA A O 1
ATOM 932 N N . ARG A 1 121 ? -8.234 8.824 -1.461 1.00 77.50 121 ARG A N 1
ATOM 933 C CA . ARG A 1 121 ? -7.419 7.612 -1.340 1.00 77.50 121 ARG A CA 1
ATOM 934 C C . ARG A 1 121 ? -6.104 7.763 -2.093 1.00 77.50 121 ARG A C 1
ATOM 936 O O . ARG A 1 121 ? -5.043 7.513 -1.540 1.00 77.50 121 ARG A O 1
ATOM 943 N N . ILE A 1 122 ? -6.147 8.297 -3.309 1.00 77.56 122 ILE A N 1
ATOM 944 C CA . ILE A 1 122 ? -4.952 8.615 -4.093 1.00 77.56 122 ILE A CA 1
ATOM 945 C C . ILE A 1 122 ? -4.092 9.684 -3.406 1.00 77.56 122 ILE A C 1
ATOM 947 O O . ILE A 1 122 ? -2.875 9.530 -3.386 1.00 77.56 122 ILE A O 1
ATOM 951 N N . LYS A 1 123 ? -4.672 10.717 -2.771 1.00 76.19 123 LYS A N 1
ATOM 952 C CA . LYS A 1 123 ? -3.887 11.700 -1.989 1.00 76.19 123 LYS A CA 1
ATOM 953 C C . LYS A 1 123 ? -3.096 11.011 -0.884 1.00 76.19 123 LYS A C 1
ATOM 955 O O . LYS A 1 123 ? -1.930 11.326 -0.677 1.00 76.19 123 LYS A O 1
ATOM 960 N N . GLN A 1 124 ? -3.727 10.069 -0.191 1.00 78.19 124 GLN A N 1
ATOM 961 C CA . GLN A 1 124 ? -3.091 9.313 0.881 1.00 78.19 124 GLN A CA 1
ATOM 962 C C . GLN A 1 124 ? -1.991 8.391 0.356 1.00 78.19 124 GLN A C 1
ATOM 964 O O . GLN A 1 124 ? -0.893 8.393 0.907 1.00 78.19 124 GLN A O 1
ATOM 969 N N . LEU A 1 125 ? -2.245 7.668 -0.735 1.00 79.56 125 LEU A N 1
ATOM 970 C CA . LEU A 1 125 ? -1.252 6.802 -1.374 1.00 79.56 125 LEU A CA 1
ATOM 971 C C . LEU A 1 125 ? -0.044 7.609 -1.870 1.00 79.56 125 LEU A C 1
ATOM 973 O O . LEU A 1 125 ? 1.102 7.227 -1.643 1.00 79.56 125 LEU A O 1
ATOM 977 N N . VAL A 1 126 ? -0.283 8.774 -2.474 1.00 78.62 126 VAL A N 1
ATOM 978 C CA . VAL A 1 126 ? 0.792 9.670 -2.902 1.00 78.62 126 VAL A CA 1
ATOM 979 C C . VAL A 1 126 ? 1.542 10.250 -1.701 1.00 78.62 126 VAL A C 1
ATOM 981 O O . VAL A 1 126 ? 2.765 10.291 -1.737 1.00 78.62 126 VAL A O 1
ATOM 984 N N . GLY A 1 127 ? 0.864 10.612 -0.609 1.00 78.44 127 GLY A N 1
ATOM 985 C CA . GLY A 1 127 ? 1.515 11.047 0.634 1.00 78.44 127 GLY A CA 1
ATOM 986 C C . GLY A 1 127 ? 2.395 9.961 1.269 1.00 78.44 127 GLY A C 1
ATOM 987 O O . GLY A 1 127 ? 3.492 10.241 1.753 1.00 78.44 127 GLY A O 1
ATOM 988 N N . GLN A 1 128 ? 1.967 8.698 1.207 1.00 76.06 128 GLN A N 1
ATOM 989 C CA . GLN A 1 128 ? 2.778 7.562 1.650 1.00 76.06 128 GLN A CA 1
ATOM 990 C C . GLN A 1 128 ? 4.019 7.370 0.772 1.00 76.06 128 GLN A C 1
ATOM 992 O O . GLN A 1 128 ? 5.101 7.125 1.308 1.00 76.06 128 GLN A O 1
ATOM 997 N N . LEU A 1 129 ? 3.889 7.527 -0.549 1.00 76.19 129 LEU A N 1
ATOM 998 C CA . LEU A 1 129 ? 5.021 7.487 -1.480 1.00 76.19 129 LEU A CA 1
ATOM 999 C C . LEU A 1 129 ? 5.967 8.680 -1.293 1.00 76.19 129 LEU A C 1
ATOM 1001 O O . LEU A 1 129 ? 7.179 8.507 -1.369 1.00 76.19 129 LEU A O 1
ATOM 1005 N N . GLN A 1 130 ? 5.437 9.870 -0.997 1.00 74.56 130 GLN A N 1
ATOM 1006 C CA . GLN A 1 130 ? 6.221 11.067 -0.681 1.00 74.56 130 GLN A CA 1
ATOM 1007 C C . GLN A 1 130 ? 7.083 10.879 0.567 1.00 74.56 130 GLN A C 1
ATOM 1009 O O . GLN A 1 130 ? 8.235 11.305 0.588 1.00 74.56 130 GLN A O 1
ATOM 1014 N N . ASN A 1 131 ? 6.531 10.245 1.604 1.00 79.12 131 ASN A N 1
ATOM 1015 C CA . ASN A 1 131 ? 7.260 9.987 2.840 1.00 79.12 131 ASN A CA 1
ATOM 1016 C C . ASN A 1 131 ? 8.321 8.890 2.658 1.00 79.12 131 ASN A C 1
ATOM 1018 O O . ASN A 1 131 ? 9.416 8.985 3.210 1.00 79.12 131 ASN A O 1
ATOM 1022 N N . ASN A 1 132 ? 8.006 7.838 1.894 1.00 76.62 132 ASN A N 1
ATOM 1023 C CA . ASN A 1 132 ? 8.957 6.780 1.581 1.00 76.62 132 ASN A CA 1
ATOM 1024 C C . ASN A 1 132 ? 8.590 6.052 0.278 1.00 76.62 132 ASN A C 1
ATOM 1026 O O . ASN A 1 132 ? 7.589 5.334 0.216 1.00 76.62 132 ASN A O 1
ATOM 1030 N N . LEU A 1 133 ? 9.452 6.160 -0.740 1.00 73.44 133 LEU A N 1
ATOM 1031 C CA . LEU A 1 133 ? 9.262 5.482 -2.027 1.00 73.44 133 LEU A CA 1
ATOM 1032 C C . LEU A 1 133 ? 9.195 3.947 -1.898 1.00 73.44 133 LEU A C 1
ATOM 1034 O O . LEU A 1 133 ? 8.546 3.302 -2.719 1.00 73.44 133 LEU A O 1
ATOM 1038 N N . CYS A 1 134 ? 9.816 3.350 -0.872 1.00 73.50 134 CYS A N 1
ATOM 1039 C CA . CYS A 1 134 ? 9.792 1.900 -0.639 1.00 73.50 134 CYS A CA 1
ATOM 1040 C C . CYS A 1 134 ? 8.388 1.367 -0.329 1.00 73.50 134 CYS A C 1
ATOM 1042 O O . CYS A 1 134 ? 8.145 0.170 -0.484 1.00 73.50 134 CYS A O 1
ATOM 1044 N N . ASN A 1 135 ? 7.454 2.244 0.049 1.00 75.25 135 ASN A N 1
ATOM 1045 C CA . ASN A 1 135 ? 6.070 1.865 0.301 1.00 75.25 135 ASN A CA 1
ATOM 1046 C C . ASN A 1 135 ? 5.392 1.293 -0.949 1.00 75.25 135 ASN A C 1
ATOM 1048 O O . ASN A 1 135 ? 4.486 0.483 -0.800 1.00 75.25 135 ASN A O 1
ATOM 1052 N N . VAL A 1 136 ? 5.881 1.608 -2.159 1.00 76.12 136 VAL A N 1
ATOM 1053 C CA . VAL A 1 136 ? 5.356 1.047 -3.417 1.00 76.12 136 VAL A CA 1
ATOM 1054 C C . VAL A 1 136 ? 5.367 -0.486 -3.441 1.00 76.12 136 VAL A C 1
ATOM 1056 O O . VAL A 1 136 ? 4.482 -1.099 -4.025 1.00 76.12 136 VAL A O 1
ATOM 1059 N N . SER A 1 137 ? 6.340 -1.118 -2.772 1.00 72.62 137 SER A N 1
ATOM 1060 C CA . SER A 1 137 ? 6.491 -2.579 -2.758 1.00 72.62 137 SER A CA 1
ATOM 1061 C C . SER A 1 137 ? 5.498 -3.293 -1.839 1.00 72.62 137 SER A C 1
ATOM 1063 O O . SER A 1 137 ? 5.391 -4.515 -1.906 1.00 72.62 137 SER A O 1
ATOM 1065 N N . VAL A 1 138 ? 4.835 -2.559 -0.949 1.00 72.75 138 VAL A N 1
ATOM 1066 C CA . VAL A 1 138 ? 3.891 -3.089 0.047 1.00 72.75 138 VAL A CA 1
ATOM 1067 C C . VAL A 1 138 ? 2.460 -2.612 -0.211 1.00 72.75 138 VAL A C 1
ATOM 1069 O O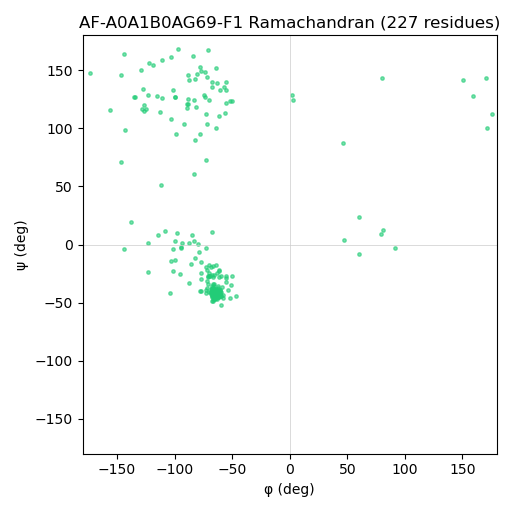 . VAL A 1 138 ? 1.575 -2.860 0.603 1.00 72.75 138 VAL A O 1
ATOM 1072 N N . MET A 1 139 ? 2.223 -1.943 -1.345 1.00 74.38 139 MET A N 1
ATOM 1073 C CA . MET A 1 139 ? 0.886 -1.532 -1.774 1.00 74.38 139 MET A CA 1
ATOM 1074 C C . MET A 1 139 ? 0.120 -2.719 -2.350 1.00 74.38 139 MET A C 1
ATOM 1076 O O . MET A 1 139 ? 0.702 -3.613 -2.963 1.00 74.38 139 MET A O 1
ATOM 1080 N N . SER A 1 140 ? -1.199 -2.695 -2.188 1.00 78.12 140 SER A N 1
ATOM 1081 C CA . SER A 1 140 ? -2.080 -3.709 -2.762 1.00 78.12 140 SER A CA 1
ATOM 1082 C C . SER A 1 140 ? -2.203 -3.515 -4.280 1.00 78.12 140 SER A C 1
ATOM 1084 O O . SER A 1 140 ? -2.219 -2.381 -4.760 1.00 78.12 140 SER A O 1
ATOM 1086 N N . ASP A 1 141 ? -2.389 -4.596 -5.041 1.00 74.94 141 ASP A N 1
ATOM 1087 C CA . ASP A 1 141 ? -2.670 -4.543 -6.487 1.00 74.94 141 ASP A CA 1
ATOM 1088 C C . ASP A 1 141 ? -3.764 -3.526 -6.899 1.00 74.94 141 ASP A C 1
ATOM 1090 O O . ASP A 1 141 ? -3.536 -2.768 -7.845 1.00 74.94 141 ASP A O 1
ATOM 1094 N N . PRO A 1 142 ? -4.920 -3.408 -6.205 1.00 75.50 142 PRO A N 1
ATOM 1095 C CA . PRO A 1 142 ? -5.928 -2.392 -6.542 1.00 75.50 142 PRO A CA 1
ATOM 1096 C C . PRO A 1 142 ? -5.463 -0.944 -6.311 1.00 75.50 142 PRO A C 1
ATOM 1098 O O . PRO A 1 142 ? -5.955 -0.019 -6.966 1.00 75.50 142 PRO A O 1
ATOM 1101 N N . ASP A 1 143 ? -4.519 -0.727 -5.396 1.00 79.94 143 ASP A N 1
ATOM 1102 C CA . ASP A 1 143 ? -3.951 0.595 -5.122 1.00 79.94 143 ASP A CA 1
ATOM 1103 C C . ASP A 1 143 ? -2.950 0.977 -6.213 1.00 79.94 143 ASP A C 1
ATOM 1105 O O . ASP A 1 143 ? -2.960 2.111 -6.694 1.00 79.94 143 ASP A O 1
ATOM 1109 N N . LEU A 1 144 ? -2.144 0.008 -6.656 1.00 76.69 144 LEU A N 1
ATOM 1110 C CA . LEU A 1 144 ? -1.229 0.156 -7.786 1.00 76.69 144 LEU A CA 1
ATOM 1111 C C . LEU A 1 144 ? -1.984 0.432 -9.089 1.00 76.69 144 LEU A C 1
ATOM 1113 O O . LEU A 1 144 ? -1.598 1.335 -9.830 1.00 76.69 144 LEU A O 1
ATOM 1117 N N . ASP A 1 145 ? -3.087 -0.274 -9.341 1.00 76.31 145 ASP A N 1
ATOM 1118 C CA . ASP A 1 145 ? -3.934 -0.028 -10.512 1.00 76.31 145 ASP A CA 1
ATOM 1119 C C . ASP A 1 145 ? -4.601 1.359 -10.453 1.00 76.31 145 ASP A C 1
ATOM 1121 O O . ASP A 1 145 ? -4.642 2.098 -11.440 1.00 76.31 145 ASP A O 1
ATOM 1125 N N . SER A 1 146 ? -5.042 1.782 -9.265 1.00 78.94 146 SER A N 1
ATOM 1126 C CA . SER A 1 146 ? -5.615 3.117 -9.059 1.00 78.94 146 SER A CA 1
ATOM 1127 C C . SER A 1 146 ? -4.596 4.246 -9.250 1.00 78.94 146 SER A C 1
ATOM 1129 O O . SER A 1 146 ? -4.951 5.296 -9.786 1.00 78.94 146 SER A O 1
ATOM 1131 N N . LEU A 1 147 ? -3.342 4.043 -8.835 1.00 75.88 147 LEU A N 1
ATOM 1132 C CA . LEU A 1 147 ? -2.242 4.984 -9.069 1.00 75.88 147 LEU A CA 1
ATOM 1133 C C . LEU A 1 147 ? -1.797 5.001 -10.537 1.00 75.88 147 LEU A C 1
ATOM 1135 O O . LEU A 1 147 ? -1.489 6.064 -11.066 1.00 75.88 147 LEU A O 1
ATOM 1139 N N . SER A 1 148 ? -1.786 3.839 -11.193 1.00 77.44 148 SER A N 1
ATOM 1140 C CA . SER A 1 148 ? -1.431 3.673 -12.607 1.00 77.44 148 SER A CA 1
ATOM 1141 C C . SER A 1 148 ? -2.403 4.402 -13.537 1.00 77.44 148 SER A C 1
ATOM 1143 O O . SER A 1 148 ? -1.987 5.049 -14.494 1.00 77.44 148 SER A O 1
ATOM 1145 N N . ASN A 1 149 ? -3.702 4.336 -13.239 1.00 75.06 149 ASN A N 1
ATOM 1146 C CA . ASN A 1 149 ? -4.760 4.905 -14.077 1.00 75.06 149 ASN A CA 1
ATOM 1147 C C . ASN A 1 149 ? -5.036 6.401 -13.817 1.00 75.06 149 ASN A C 1
ATOM 1149 O O . ASN A 1 149 ? -6.020 6.943 -14.325 1.00 75.06 149 ASN A O 1
ATOM 1153 N N . MET A 1 150 ? -4.207 7.074 -13.015 1.00 69.88 150 MET A N 1
ATOM 1154 C CA . MET A 1 150 ? -4.403 8.478 -12.650 1.00 69.88 150 MET A CA 1
ATOM 1155 C C . MET A 1 150 ? -3.780 9.448 -13.657 1.00 69.88 150 MET A C 1
ATOM 1157 O O . MET A 1 150 ? -2.667 9.234 -14.138 1.00 69.88 150 MET A O 1
ATOM 1161 N N . ASP A 1 151 ? -4.468 10.564 -13.926 1.00 70.25 151 ASP A N 1
ATOM 1162 C CA . ASP A 1 151 ? -3.906 11.634 -14.751 1.00 70.25 151 ASP A CA 1
ATOM 1163 C C . ASP A 1 151 ? -2.827 12.415 -13.970 1.00 70.25 151 ASP A C 1
ATOM 1165 O O . ASP A 1 151 ? -3.106 12.939 -12.884 1.00 70.25 151 ASP A O 1
ATOM 1169 N N . PRO A 1 152 ? -1.605 12.565 -14.517 1.00 66.94 152 PRO A N 1
ATOM 1170 C CA . PRO A 1 152 ? -0.514 13.257 -13.839 1.00 66.94 152 PRO A CA 1
ATOM 1171 C C . PRO A 1 152 ? -0.810 14.726 -13.538 1.00 66.94 152 PRO A C 1
ATOM 1173 O O . PRO A 1 152 ? -0.259 15.268 -12.587 1.00 66.94 152 PRO A O 1
ATOM 1176 N N . ASN A 1 153 ? -1.652 15.397 -14.328 1.00 68.25 153 ASN A N 1
ATOM 1177 C CA . ASN A 1 153 ? -1.938 16.818 -14.133 1.00 68.25 153 ASN A CA 1
ATOM 1178 C C . ASN A 1 153 ? -2.911 17.030 -12.970 1.00 68.25 153 ASN A C 1
ATOM 1180 O O . ASN A 1 153 ? -2.791 18.020 -12.256 1.00 68.25 153 ASN A O 1
ATOM 1184 N N . SER A 1 154 ? -3.798 16.064 -12.710 1.00 66.81 154 SER A N 1
ATOM 1185 C CA . SER A 1 154 ? -4.719 16.102 -11.567 1.00 66.81 154 SER A CA 1
ATOM 1186 C C . SER A 1 154 ? -4.022 15.947 -10.206 1.00 66.81 154 SER A C 1
ATOM 1188 O O . SER A 1 154 ? -4.601 16.306 -9.181 1.00 66.81 154 SER A O 1
ATOM 1190 N N . LEU A 1 155 ? -2.797 15.412 -10.170 1.00 64.94 155 LEU A N 1
ATOM 1191 C CA . LEU A 1 155 ? -2.018 15.230 -8.938 1.00 64.94 155 LEU A CA 1
ATOM 1192 C C . LEU A 1 155 ? -1.207 16.474 -8.548 1.00 64.94 155 LEU A C 1
ATOM 1194 O O . LEU A 1 155 ? -0.778 16.589 -7.401 1.00 64.94 155 LEU A O 1
ATOM 1198 N N . VAL A 1 156 ? -1.006 17.424 -9.469 1.00 66.69 156 VAL A N 1
ATOM 1199 C CA . VAL A 1 156 ? -0.190 18.629 -9.223 1.00 66.69 156 VAL A CA 1
ATOM 1200 C C . VAL A 1 156 ? -0.783 19.456 -8.083 1.00 66.69 156 VAL A C 1
ATOM 1202 O O . VAL A 1 156 ? -0.048 19.928 -7.216 1.00 66.69 156 VAL A O 1
ATOM 1205 N N . ASP A 1 157 ? -2.113 19.539 -8.038 1.00 63.78 157 ASP A N 1
ATOM 1206 C CA . ASP A 1 157 ? -2.872 20.274 -7.020 1.00 63.78 157 ASP A CA 1
ATOM 1207 C C . ASP A 1 157 ? -2.815 19.621 -5.627 1.00 63.78 157 ASP A C 1
ATOM 1209 O O . ASP A 1 157 ? -3.146 20.243 -4.619 1.00 63.78 157 ASP A O 1
ATOM 1213 N N . ILE A 1 158 ? -2.426 18.347 -5.561 1.00 61.78 158 ILE A N 1
ATOM 1214 C CA . ILE A 1 158 ? -2.495 17.496 -4.365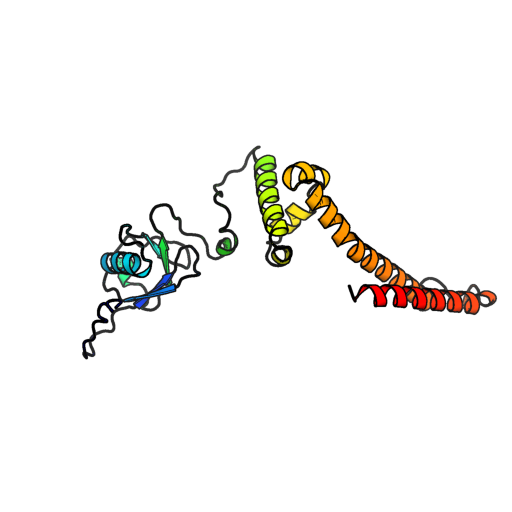 1.00 61.78 158 ILE A CA 1
ATOM 1215 C C . ILE A 1 158 ? -1.113 17.324 -3.742 1.00 61.78 158 ILE A C 1
ATOM 1217 O O . ILE A 1 158 ? -0.951 17.328 -2.526 1.00 61.78 158 ILE A O 1
ATOM 1221 N N . THR A 1 159 ? -0.127 17.138 -4.602 1.00 64.12 159 THR A N 1
ATOM 1222 C CA . THR A 1 159 ? 1.215 16.672 -4.270 1.00 64.12 159 THR A CA 1
ATOM 1223 C C . THR A 1 159 ? 2.220 17.828 -4.277 1.00 64.12 159 THR A C 1
ATOM 1225 O O . THR A 1 159 ? 3.318 17.708 -3.736 1.00 64.12 159 THR A O 1
ATOM 1228 N N . GLY A 1 160 ? 1.820 18.968 -4.849 1.00 67.31 160 GLY A N 1
ATOM 1229 C CA . GLY A 1 160 ? 2.682 20.109 -5.101 1.00 67.31 160 GLY A CA 1
ATOM 1230 C C . GLY A 1 160 ? 3.515 19.900 -6.363 1.00 67.31 160 GLY A C 1
ATOM 1231 O O . GLY A 1 160 ? 3.977 18.797 -6.671 1.00 67.31 160 GLY A O 1
ATOM 1232 N N . LYS A 1 161 ? 3.719 20.988 -7.109 1.00 67.62 161 LYS A N 1
ATOM 1233 C CA . LYS A 1 161 ? 4.484 20.976 -8.361 1.00 67.62 161 LYS A CA 1
ATOM 1234 C C . LYS A 1 161 ? 5.923 20.481 -8.157 1.00 67.62 161 LYS A C 1
ATOM 1236 O O . LYS A 1 161 ? 6.420 19.718 -8.980 1.00 67.62 161 LYS A O 1
ATOM 1241 N N . ASP A 1 162 ? 6.531 20.831 -7.026 1.00 68.81 162 ASP A N 1
ATOM 1242 C CA . ASP A 1 162 ? 7.939 20.549 -6.728 1.00 68.81 162 ASP A CA 1
ATOM 1243 C C . ASP A 1 162 ? 8.227 19.052 -6.556 1.00 68.81 162 ASP A C 1
ATOM 1245 O O . ASP A 1 162 ? 9.205 18.541 -7.098 1.00 68.81 162 ASP A O 1
ATOM 1249 N N . PHE A 1 163 ? 7.360 18.312 -5.853 1.00 70.69 163 PHE A N 1
ATOM 1250 C CA . PHE A 1 163 ? 7.525 16.862 -5.726 1.00 70.69 163 PHE A CA 1
ATOM 1251 C C . PHE A 1 163 ? 7.316 16.164 -7.066 1.00 70.69 163 PHE A C 1
ATOM 1253 O O . PHE A 1 163 ? 8.026 15.217 -7.387 1.00 70.69 163 PHE A O 1
ATOM 1260 N N . MET A 1 164 ? 6.354 16.621 -7.869 1.00 70.88 164 MET A N 1
ATOM 1261 C CA . MET A 1 164 ? 6.114 16.014 -9.173 1.00 70.88 164 MET A CA 1
ATOM 1262 C C . MET A 1 164 ? 7.269 16.263 -10.143 1.00 70.88 164 MET A C 1
ATOM 1264 O O . MET A 1 164 ? 7.599 15.378 -10.931 1.00 70.88 164 MET A O 1
ATOM 1268 N N . GLU A 1 165 ? 7.904 17.434 -10.082 1.00 70.44 165 GLU A N 1
ATOM 1269 C CA . GLU A 1 165 ? 9.142 17.703 -10.814 1.00 70.44 165 GLU A CA 1
ATOM 1270 C C . GLU A 1 165 ? 10.285 16.808 -10.320 1.00 70.44 165 GLU A C 1
ATOM 1272 O O . GLU A 1 165 ? 10.923 16.160 -11.144 1.00 70.44 165 GLU A O 1
ATOM 1277 N N . GLN A 1 166 ? 10.465 16.639 -9.007 1.00 69.62 166 GLN A N 1
ATOM 1278 C CA . GLN A 1 166 ? 11.466 15.715 -8.450 1.00 69.62 166 GLN A CA 1
ATOM 1279 C C . GLN A 1 166 ? 11.204 14.246 -8.819 1.00 69.62 166 GLN A C 1
ATOM 1281 O O . GLN A 1 166 ? 12.133 13.503 -9.140 1.00 69.62 166 GLN A O 1
ATOM 1286 N N . LEU A 1 167 ? 9.946 13.804 -8.818 1.00 71.50 167 LEU A N 1
ATOM 1287 C CA . LEU A 1 167 ? 9.567 12.452 -9.228 1.00 71.50 167 LEU A CA 1
ATOM 1288 C C . LEU A 1 167 ? 9.823 12.250 -10.729 1.00 71.50 167 LEU A C 1
ATOM 1290 O O . LEU A 1 167 ? 10.367 11.230 -11.147 1.00 71.50 167 LEU A O 1
ATOM 1294 N N . LYS A 1 168 ? 9.481 13.245 -11.554 1.00 69.06 168 LYS A N 1
ATOM 1295 C CA . LYS A 1 168 ? 9.800 13.228 -12.986 1.00 69.06 168 LYS A CA 1
ATOM 1296 C C . LYS A 1 168 ? 11.307 13.177 -13.212 1.00 69.06 168 LYS A C 1
ATOM 1298 O O . LYS A 1 168 ? 11.760 12.360 -14.008 1.00 69.06 168 LYS A O 1
ATOM 1303 N N . ASP A 1 169 ? 12.077 13.987 -12.498 1.00 70.62 169 ASP A N 1
ATOM 1304 C CA . ASP A 1 169 ? 13.527 14.059 -12.658 1.00 70.62 169 ASP A CA 1
ATOM 1305 C C . ASP A 1 169 ? 14.246 12.814 -12.127 1.00 70.62 169 ASP A C 1
ATOM 1307 O O . ASP A 1 169 ? 15.189 12.353 -12.765 1.00 70.62 169 ASP A O 1
ATOM 1311 N N . SER A 1 170 ? 13.757 12.185 -11.056 1.00 67.75 170 SER A N 1
ATOM 1312 C CA . SER A 1 170 ? 14.254 10.880 -10.582 1.00 67.75 170 SER A CA 1
ATOM 1313 C C . SER A 1 170 ? 13.860 9.712 -11.498 1.00 67.75 170 SER A C 1
ATOM 1315 O O . SER A 1 170 ? 14.590 8.725 -11.598 1.00 67.75 170 SER A O 1
ATOM 1317 N N . GLY A 1 171 ? 12.749 9.829 -12.231 1.00 64.81 171 GLY A N 1
ATOM 1318 C CA . GLY A 1 171 ? 12.333 8.862 -13.249 1.00 64.81 171 GLY A CA 1
ATOM 1319 C C . GLY A 1 171 ? 13.102 8.964 -14.573 1.00 64.81 171 GLY A C 1
ATOM 1320 O O . GLY A 1 171 ? 13.212 7.964 -15.288 1.00 64.81 171 GLY A O 1
ATOM 1321 N N . ARG A 1 172 ? 13.673 10.133 -14.909 1.00 73.38 172 ARG A N 1
ATOM 1322 C CA . ARG A 1 172 ? 14.422 10.355 -16.166 1.00 73.38 172 ARG A CA 1
ATOM 1323 C C . ARG A 1 172 ? 15.614 9.398 -16.346 1.00 73.38 172 ARG A C 1
ATOM 1325 O O . ARG A 1 172 ? 15.733 8.819 -17.427 1.00 73.38 172 ARG A O 1
ATOM 1332 N N . PRO A 1 173 ? 16.476 9.160 -15.338 1.00 69.19 173 PRO A N 1
ATOM 1333 C CA . PRO A 1 173 ? 17.549 8.173 -15.449 1.00 69.19 173 PRO A CA 1
ATOM 1334 C C . PRO A 1 173 ? 17.030 6.754 -15.709 1.00 69.19 173 PRO A C 1
ATOM 1336 O O . PRO A 1 173 ? 17.594 6.018 -16.519 1.00 69.19 173 PRO A O 1
ATOM 1339 N N . LEU A 1 174 ? 15.923 6.369 -15.067 1.00 67.44 174 LEU A N 1
ATOM 1340 C CA . LEU A 1 174 ? 15.332 5.037 -15.211 1.00 67.44 174 LEU A CA 1
ATOM 1341 C C . LEU A 1 174 ? 14.704 4.832 -16.594 1.00 67.44 174 LEU A C 1
ATOM 1343 O O . LEU A 1 174 ? 14.878 3.768 -17.192 1.00 67.44 174 LEU A O 1
ATOM 1347 N N . CYS A 1 175 ? 14.016 5.843 -17.135 1.00 70.75 175 CYS A N 1
ATOM 1348 C CA . CYS A 1 175 ? 13.490 5.772 -18.496 1.00 70.75 175 CYS A CA 1
ATOM 1349 C C . CYS A 1 175 ? 14.619 5.770 -19.533 1.00 70.75 175 CYS A C 1
ATOM 1351 O O . CYS A 1 175 ? 14.559 5.003 -20.490 1.00 70.75 175 CYS A O 1
ATOM 1353 N N . ALA A 1 176 ? 15.684 6.551 -19.318 1.00 73.50 176 ALA A N 1
ATOM 1354 C CA . ALA A 1 176 ? 16.869 6.528 -20.170 1.00 73.50 176 ALA A CA 1
ATOM 1355 C C . ALA A 1 176 ? 17.537 5.144 -20.161 1.00 73.50 176 ALA A C 1
ATOM 1357 O O . ALA A 1 176 ? 17.867 4.621 -21.222 1.00 73.50 176 ALA A O 1
ATOM 1358 N N . LYS A 1 177 ? 17.647 4.506 -18.987 1.00 77.06 177 LYS A N 1
ATOM 1359 C CA . LYS A 1 177 ? 18.172 3.141 -18.839 1.00 77.06 177 LYS A CA 1
ATOM 1360 C C . LYS A 1 177 ? 17.312 2.105 -19.566 1.00 77.06 177 LYS A C 1
ATOM 1362 O O . LYS A 1 177 ? 17.863 1.251 -20.254 1.00 77.06 177 LYS A O 1
ATOM 1367 N N . ARG A 1 178 ? 15.980 2.186 -19.454 1.00 80.62 178 ARG A N 1
ATOM 1368 C CA . ARG A 1 178 ? 15.058 1.297 -20.184 1.00 80.62 178 ARG A CA 1
ATOM 1369 C C . ARG A 1 178 ? 15.168 1.487 -21.698 1.00 80.62 178 ARG A C 1
ATOM 1371 O O . ARG A 1 178 ? 15.355 0.509 -22.408 1.00 80.62 178 ARG A O 1
ATOM 1378 N N . ASN A 1 179 ? 15.162 2.730 -22.173 1.00 81.31 179 ASN A N 1
ATOM 1379 C CA . ASN A 1 179 ? 15.284 3.039 -23.599 1.00 81.31 179 ASN A CA 1
ATOM 1380 C C . ASN A 1 179 ? 16.630 2.576 -24.182 1.00 81.31 179 ASN A C 1
ATOM 1382 O O . ASN A 1 179 ? 16.668 2.026 -25.282 1.00 81.31 179 ASN A O 1
ATOM 1386 N N . ALA A 1 180 ? 17.731 2.770 -23.448 1.00 82.31 180 ALA A N 1
ATOM 1387 C CA . ALA A 1 180 ? 19.041 2.261 -23.844 1.00 82.31 180 ALA A CA 1
ATOM 1388 C C . ALA A 1 180 ? 19.047 0.726 -23.890 1.00 82.31 180 ALA A C 1
ATOM 1390 O O . ALA A 1 180 ? 19.553 0.133 -24.840 1.00 82.31 180 ALA A O 1
ATOM 1391 N N . GLN A 1 181 ? 18.409 0.065 -22.920 1.00 84.56 181 GLN A N 1
ATOM 1392 C CA . GLN A 1 181 ? 18.282 -1.391 -22.909 1.00 84.56 181 GLN A CA 1
ATOM 1393 C C . GLN A 1 181 ? 17.478 -1.922 -24.106 1.00 84.56 181 GLN A C 1
ATOM 1395 O O . GLN A 1 181 ? 17.889 -2.907 -24.722 1.00 84.56 181 GLN A O 1
ATOM 1400 N N . ASP A 1 182 ? 16.376 -1.265 -24.466 1.00 87.06 182 ASP A N 1
ATOM 1401 C CA . ASP A 1 182 ? 15.559 -1.629 -25.627 1.00 87.06 182 ASP A CA 1
ATOM 1402 C C . ASP A 1 182 ? 16.335 -1.436 -26.937 1.00 87.06 182 ASP A C 1
ATOM 1404 O O . ASP A 1 182 ? 16.323 -2.313 -27.805 1.00 87.06 182 ASP A O 1
ATOM 1408 N N . ARG A 1 183 ? 17.101 -0.341 -27.056 1.00 88.88 183 ARG A N 1
ATOM 1409 C CA . ARG A 1 183 ? 17.994 -0.096 -28.199 1.00 88.88 183 ARG A CA 1
ATOM 1410 C C . ARG A 1 183 ? 19.109 -1.142 -28.294 1.00 88.88 183 ARG A C 1
ATOM 1412 O O . ARG A 1 183 ? 19.362 -1.655 -29.381 1.00 88.88 183 ARG A O 1
ATOM 1419 N N . ILE A 1 184 ? 19.722 -1.529 -27.174 1.00 88.62 184 ILE A N 1
ATOM 1420 C CA . ILE A 1 184 ? 20.708 -2.622 -27.116 1.00 88.62 184 ILE A CA 1
ATOM 1421 C C . ILE A 1 184 ? 20.083 -3.944 -27.573 1.00 88.62 184 ILE A C 1
ATOM 1423 O O . ILE A 1 184 ? 20.704 -4.687 -28.333 1.00 88.62 184 ILE A O 1
ATOM 1427 N N . ASN A 1 185 ? 18.866 -4.254 -27.127 1.00 87.94 185 ASN A N 1
ATOM 1428 C CA . ASN A 1 185 ? 18.172 -5.480 -27.517 1.00 87.94 185 ASN A CA 1
ATOM 1429 C C . ASN A 1 185 ? 17.876 -5.496 -29.024 1.00 87.94 185 ASN A C 1
ATOM 1431 O O . ASN A 1 185 ? 18.105 -6.512 -29.676 1.00 87.94 185 ASN A O 1
ATOM 1435 N N . LEU A 1 186 ? 17.465 -4.362 -29.598 1.00 88.19 186 LEU A N 1
ATOM 1436 C CA . LEU A 1 186 ? 17.274 -4.225 -31.042 1.00 88.19 186 LEU A CA 1
ATOM 1437 C C . LEU A 1 186 ? 18.583 -4.431 -31.820 1.00 88.19 186 LEU A C 1
ATOM 1439 O O . LEU A 1 186 ? 18.602 -5.172 -32.801 1.00 88.19 186 LEU A O 1
ATOM 1443 N N . LEU A 1 187 ? 19.688 -3.832 -31.367 1.00 87.69 187 LEU A N 1
ATOM 1444 C CA . LEU A 1 187 ? 21.010 -4.016 -31.977 1.00 87.69 187 LEU A CA 1
ATOM 1445 C C . LEU A 1 187 ? 21.490 -5.476 -31.896 1.00 87.69 187 LEU A C 1
ATOM 1447 O O . LEU A 1 187 ? 22.105 -5.973 -32.838 1.00 87.69 187 LEU A O 1
ATOM 1451 N N . LYS A 1 188 ? 21.178 -6.193 -30.807 1.00 86.75 188 LYS A N 1
ATOM 1452 C CA . LYS A 1 188 ? 21.447 -7.637 -30.685 1.00 86.75 188 LYS A CA 1
ATOM 1453 C C . LYS A 1 188 ? 20.626 -8.458 -31.676 1.00 86.75 188 LYS A C 1
ATOM 1455 O O . LYS A 1 188 ? 21.199 -9.301 -32.352 1.00 86.75 188 LYS A O 1
ATOM 1460 N N . LEU A 1 189 ? 19.332 -8.172 -31.821 1.00 86.38 189 LEU A N 1
ATOM 1461 C CA . LEU A 1 189 ? 18.471 -8.845 -32.802 1.00 86.38 189 LEU A CA 1
ATOM 1462 C C . LEU A 1 189 ? 18.935 -8.595 -34.245 1.00 86.38 189 LEU A C 1
ATOM 1464 O O . LEU A 1 189 ? 18.918 -9.506 -35.072 1.00 86.38 189 LEU A O 1
ATOM 1468 N N . LEU A 1 190 ? 19.387 -7.372 -34.542 1.00 83.12 190 LEU A N 1
ATOM 1469 C CA . LEU A 1 190 ? 19.997 -7.029 -35.828 1.00 83.12 190 LEU A CA 1
ATOM 1470 C C . LEU A 1 190 ? 21.283 -7.829 -36.067 1.00 83.12 190 LEU A C 1
ATOM 1472 O O . LEU A 1 190 ? 21.459 -8.379 -37.151 1.00 83.12 190 LEU A O 1
ATOM 1476 N N . LYS A 1 191 ? 22.140 -7.954 -35.046 1.00 81.31 191 LYS A N 1
ATOM 1477 C CA . LYS A 1 191 ? 23.369 -8.759 -35.095 1.00 81.31 191 LYS A CA 1
ATOM 1478 C C . LYS A 1 191 ? 23.097 -10.257 -35.265 1.00 81.31 191 LYS A C 1
ATOM 1480 O O . LYS A 1 191 ? 23.832 -10.932 -35.976 1.00 81.31 191 LYS A O 1
ATOM 1485 N N . GLU A 1 192 ? 22.062 -10.778 -34.614 1.00 81.56 192 GLU A N 1
ATOM 1486 C CA . GLU A 1 192 ? 21.642 -12.184 -34.710 1.00 81.56 192 GLU A CA 1
ATOM 1487 C C . GLU A 1 192 ? 20.968 -12.512 -36.054 1.00 81.56 192 GLU A C 1
ATOM 1489 O O . GLU A 1 192 ? 20.654 -13.669 -36.322 1.00 81.56 192 GLU A O 1
ATOM 1494 N N . GLY A 1 193 ? 20.784 -11.516 -36.930 1.00 71.00 193 GLY A N 1
ATOM 1495 C CA . GLY A 1 193 ? 20.264 -11.708 -38.282 1.00 71.00 193 GLY A CA 1
ATOM 1496 C C . GLY A 1 193 ? 18.741 -11.827 -38.356 1.00 71.00 193 GLY A C 1
ATOM 1497 O O . GLY A 1 193 ? 18.207 -12.165 -39.409 1.00 71.00 193 GLY A O 1
ATOM 1498 N N . ALA A 1 194 ? 18.016 -11.507 -37.276 1.00 58.69 194 ALA A N 1
ATOM 1499 C CA . ALA A 1 194 ? 16.553 -11.604 -37.235 1.00 58.69 194 ALA A CA 1
ATOM 1500 C C . ALA A 1 194 ? 15.847 -10.604 -38.178 1.00 58.69 194 ALA A C 1
ATOM 1502 O O . ALA A 1 194 ? 14.674 -10.784 -38.501 1.00 58.69 194 ALA A O 1
ATOM 1503 N N . ILE A 1 195 ? 16.552 -9.554 -38.622 1.00 57.34 195 ILE A N 1
ATOM 1504 C CA . ILE A 1 195 ? 16.016 -8.491 -39.494 1.00 57.34 195 ILE A CA 1
ATOM 1505 C C . ILE A 1 195 ? 16.836 -8.344 -40.797 1.00 57.34 195 ILE A C 1
ATOM 1507 O O . ILE A 1 195 ? 16.295 -7.916 -41.815 1.00 57.34 195 ILE A O 1
ATOM 1511 N N . PHE A 1 196 ? 18.108 -8.767 -40.814 1.00 59.97 196 PHE A N 1
ATOM 1512 C CA . PHE A 1 196 ? 18.977 -8.765 -41.998 1.00 59.97 196 PHE A CA 1
ATOM 1513 C C . PHE A 1 196 ? 19.542 -10.166 -42.266 1.00 59.97 196 PHE A C 1
ATOM 1515 O O . PHE A 1 196 ? 20.325 -10.692 -41.481 1.00 59.97 196 PHE A O 1
ATOM 1522 N N . CYS A 1 197 ? 19.192 -10.751 -43.413 1.00 56.50 197 CYS A N 1
ATOM 1523 C CA . CYS A 1 197 ? 19.917 -11.898 -43.955 1.00 56.50 197 CYS A CA 1
ATOM 1524 C C . CYS A 1 197 ? 21.168 -11.390 -44.678 1.00 56.50 197 CYS A C 1
ATOM 1526 O O . CYS A 1 197 ? 21.046 -10.688 -45.682 1.00 56.50 197 CYS A O 1
ATOM 1528 N N . SER A 1 198 ? 22.352 -11.795 -44.209 1.00 57.22 198 SER A N 1
ATOM 1529 C CA . SER A 1 198 ? 23.640 -11.604 -44.906 1.00 57.22 198 SER A CA 1
ATOM 1530 C C . SER A 1 198 ? 23.585 -12.069 -46.378 1.00 57.22 198 SER A C 1
ATOM 1532 O O . SER A 1 198 ? 24.223 -11.489 -47.250 1.00 57.22 198 SER A O 1
ATOM 1534 N N . GLU A 1 199 ? 22.705 -13.027 -46.689 1.00 59.47 199 GLU A N 1
ATOM 1535 C CA . GLU A 1 199 ? 22.414 -13.495 -48.052 1.00 59.47 199 GLU A CA 1
ATOM 1536 C C . GLU A 1 199 ? 21.838 -12.435 -49.006 1.00 59.47 199 GLU A C 1
ATOM 1538 O O . GLU A 1 199 ? 21.930 -12.610 -50.219 1.00 59.47 199 GLU A O 1
ATOM 1543 N N . ARG A 1 200 ? 21.222 -11.352 -48.506 1.00 60.72 200 ARG A N 1
ATOM 1544 C CA . ARG A 1 200 ? 20.503 -10.377 -49.349 1.00 60.72 200 ARG A CA 1
ATOM 1545 C C . ARG A 1 200 ? 21.343 -9.158 -49.749 1.00 60.72 200 ARG A C 1
ATOM 1547 O O . ARG A 1 200 ? 21.050 -8.569 -50.783 1.00 60.72 200 ARG A O 1
ATOM 1554 N N . TYR A 1 201 ? 22.366 -8.810 -48.962 1.00 63.22 201 TYR A N 1
ATOM 1555 C CA . TYR A 1 201 ? 23.294 -7.689 -49.200 1.00 63.22 201 TYR A CA 1
ATOM 1556 C C . TYR A 1 201 ? 24.706 -8.037 -48.682 1.00 63.22 201 TYR A C 1
ATOM 1558 O O . TYR A 1 201 ? 25.137 -7.508 -47.658 1.00 63.22 201 TYR A O 1
ATOM 1566 N N . PRO A 1 202 ? 25.426 -8.959 -49.347 1.00 65.19 202 PRO A N 1
ATOM 1567 C CA . PRO A 1 202 ? 26.704 -9.482 -48.856 1.00 65.19 202 PRO A CA 1
ATOM 1568 C C . PRO A 1 202 ? 27.840 -8.451 -48.893 1.00 65.19 202 PRO A C 1
ATOM 1570 O O . PRO A 1 202 ? 28.763 -8.534 -48.090 1.00 65.19 202 PRO A O 1
ATOM 1573 N N . GLU A 1 203 ? 27.768 -7.475 -49.801 1.00 68.31 203 GLU A N 1
ATOM 1574 C CA . GLU A 1 203 ? 28.822 -6.470 -50.009 1.00 68.31 203 GLU A CA 1
ATOM 1575 C C . GLU A 1 203 ? 28.895 -5.454 -48.857 1.00 68.31 203 GLU A C 1
ATOM 1577 O O . GLU A 1 203 ? 29.980 -5.014 -48.486 1.00 68.31 203 GLU A O 1
ATOM 1582 N N . ASP A 1 204 ? 27.754 -5.163 -48.227 1.00 71.25 204 ASP A N 1
ATOM 1583 C CA . ASP A 1 204 ? 27.642 -4.213 -47.114 1.00 71.25 204 ASP A CA 1
ATOM 1584 C C . ASP A 1 204 ? 27.556 -4.906 -45.742 1.00 71.25 204 ASP A C 1
ATOM 1586 O O . ASP A 1 204 ? 27.538 -4.243 -44.703 1.00 71.25 204 ASP A O 1
ATOM 1590 N N . ALA A 1 205 ? 27.503 -6.243 -45.710 1.00 72.94 205 ALA A N 1
ATOM 1591 C CA . ALA A 1 205 ? 27.260 -7.017 -44.493 1.00 72.94 205 ALA A CA 1
ATOM 1592 C C . ALA A 1 205 ? 28.329 -6.781 -43.412 1.00 72.94 205 ALA A C 1
ATOM 1594 O O . ALA A 1 205 ? 27.989 -6.611 -42.239 1.00 72.94 205 ALA A O 1
ATOM 1595 N N . GLU A 1 206 ? 29.609 -6.717 -43.795 1.00 76.69 206 GLU A N 1
ATOM 1596 C CA . GLU A 1 206 ? 30.702 -6.419 -42.858 1.00 76.69 206 GLU A CA 1
ATOM 1597 C C . GLU A 1 206 ? 30.651 -4.977 -42.341 1.00 76.69 206 GLU A C 1
ATOM 1599 O O . GLU A 1 206 ? 30.902 -4.741 -41.159 1.00 76.69 206 GLU A O 1
ATOM 1604 N N . ALA A 1 207 ? 30.294 -4.013 -43.194 1.00 81.88 207 ALA A N 1
ATOM 1605 C CA . ALA A 1 207 ? 30.171 -2.612 -42.797 1.00 81.88 207 ALA A CA 1
ATOM 1606 C C . ALA A 1 207 ? 29.020 -2.417 -41.795 1.00 81.88 207 ALA A C 1
ATOM 1608 O O . ALA A 1 207 ? 29.171 -1.719 -40.791 1.00 81.88 207 ALA A O 1
ATOM 1609 N N . ILE A 1 208 ? 27.892 -3.092 -42.029 1.00 80.06 208 ILE A N 1
ATOM 1610 C CA . ILE A 1 208 ? 26.722 -3.077 -41.146 1.00 80.06 208 ILE A CA 1
ATOM 1611 C C . ILE A 1 208 ? 27.041 -3.749 -39.803 1.00 80.06 208 ILE A C 1
ATOM 1613 O O . ILE A 1 208 ? 26.742 -3.187 -38.750 1.00 80.06 208 ILE A O 1
ATOM 1617 N N . ASP A 1 209 ? 27.679 -4.922 -39.805 1.00 82.81 209 ASP A N 1
ATOM 1618 C CA . ASP A 1 209 ? 28.076 -5.612 -38.570 1.00 82.81 209 ASP A CA 1
ATOM 1619 C C . ASP A 1 209 ? 29.113 -4.804 -37.765 1.00 82.81 209 ASP A C 1
ATOM 1621 O O . ASP A 1 209 ? 29.011 -4.721 -36.535 1.00 82.81 209 ASP A O 1
ATOM 1625 N N . MET A 1 210 ? 30.058 -4.138 -38.436 1.00 84.31 210 MET A N 1
ATOM 1626 C CA . MET A 1 210 ? 31.020 -3.243 -37.787 1.00 84.31 210 MET A CA 1
ATOM 1627 C C . MET A 1 210 ? 30.321 -2.060 -37.103 1.00 84.31 210 MET A C 1
ATOM 1629 O O . MET A 1 210 ? 30.630 -1.747 -35.950 1.00 84.31 210 MET A O 1
ATOM 1633 N N . GLU A 1 211 ? 29.341 -1.447 -37.766 1.00 87.25 211 GLU A N 1
ATOM 1634 C CA . GLU A 1 211 ? 28.571 -0.324 -37.228 1.00 87.25 211 GLU A CA 1
ATOM 1635 C C . GLU A 1 211 ? 27.667 -0.744 -36.056 1.00 87.25 211 GLU A C 1
ATOM 1637 O O . GLU A 1 211 ? 27.625 -0.068 -35.027 1.00 87.25 211 GLU A O 1
ATOM 1642 N N . ILE A 1 212 ? 27.021 -1.912 -36.140 1.00 86.56 212 ILE A N 1
ATOM 1643 C CA . ILE A 1 212 ? 26.237 -2.480 -35.032 1.00 86.56 212 ILE A CA 1
ATOM 1644 C C . ILE A 1 212 ? 27.132 -2.736 -33.812 1.00 86.56 212 ILE A C 1
ATOM 1646 O O . ILE A 1 212 ? 26.755 -2.409 -32.684 1.00 86.56 212 ILE A O 1
ATOM 1650 N N . ARG A 1 213 ? 28.337 -3.290 -34.008 1.00 85.69 213 ARG A N 1
ATOM 1651 C CA . ARG A 1 213 ? 29.303 -3.512 -32.916 1.00 85.69 213 ARG A CA 1
ATOM 1652 C C . ARG A 1 213 ? 29.784 -2.204 -32.298 1.00 85.69 213 ARG A C 1
ATOM 1654 O O . ARG A 1 213 ? 29.913 -2.140 -31.076 1.00 85.69 213 ARG A O 1
ATOM 1661 N N . ARG A 1 214 ? 30.030 -1.176 -33.115 1.00 89.19 214 ARG A N 1
ATOM 1662 C CA . ARG A 1 214 ? 30.414 0.160 -32.643 1.00 89.19 214 ARG A CA 1
ATOM 1663 C C . ARG A 1 214 ? 29.326 0.747 -31.744 1.00 89.19 214 ARG A C 1
ATOM 1665 O O . ARG A 1 214 ? 29.614 1.096 -30.601 1.00 89.19 214 ARG A O 1
ATOM 1672 N N . GLN A 1 215 ? 28.078 0.757 -32.214 1.00 87.31 215 GLN A N 1
ATOM 1673 C CA . GLN A 1 215 ? 26.944 1.282 -31.450 1.00 87.31 215 GLN A CA 1
ATOM 1674 C C . GLN A 1 215 ? 26.674 0.482 -30.169 1.00 87.31 215 GLN A C 1
ATOM 1676 O O . GLN A 1 215 ? 26.422 1.075 -29.125 1.00 87.31 215 GLN A O 1
ATOM 1681 N N . LEU A 1 216 ? 26.788 -0.852 -30.204 1.00 85.56 216 LEU A N 1
ATOM 1682 C CA . LEU A 1 216 ? 26.654 -1.691 -29.007 1.00 85.56 216 LEU A CA 1
ATOM 1683 C C . LEU A 1 216 ? 27.705 -1.362 -27.942 1.00 85.56 216 LEU A C 1
ATOM 1685 O O . LEU A 1 216 ? 27.379 -1.330 -26.753 1.00 85.56 216 LEU A O 1
ATOM 1689 N N . ASN A 1 217 ? 28.954 -1.125 -28.347 1.00 85.62 217 ASN A N 1
ATOM 1690 C CA . ASN A 1 217 ? 30.022 -0.761 -27.419 1.00 85.62 217 ASN A CA 1
ATOM 1691 C C . ASN A 1 217 ? 29.805 0.631 -26.814 1.00 85.62 217 ASN A C 1
ATOM 1693 O O . ASN A 1 217 ? 29.976 0.791 -25.607 1.00 85.62 217 ASN A O 1
ATOM 1697 N N . GLU A 1 218 ? 29.391 1.609 -27.622 1.00 84.25 218 GLU A N 1
ATOM 1698 C CA . GLU A 1 218 ? 29.069 2.965 -27.151 1.00 84.25 218 GLU A CA 1
ATOM 1699 C C . GLU A 1 218 ? 27.915 2.954 -26.145 1.00 84.25 218 GLU A C 1
ATOM 1701 O O . GLU A 1 218 ? 28.003 3.548 -25.071 1.00 84.25 218 GLU A O 1
ATOM 1706 N N . GLU A 1 219 ? 26.870 2.190 -26.438 1.00 80.31 219 GLU A N 1
ATOM 1707 C CA . GLU A 1 219 ? 25.693 2.065 -25.585 1.00 80.31 219 GLU A CA 1
ATOM 1708 C C . GLU A 1 219 ? 25.951 1.337 -24.273 1.00 80.31 219 GLU A C 1
ATOM 1710 O O . GLU A 1 219 ? 25.492 1.747 -23.204 1.00 80.31 219 GLU A O 1
ATOM 1715 N N . THR A 1 220 ? 26.740 0.268 -24.335 1.00 74.19 220 THR A N 1
ATOM 1716 C CA . THR A 1 220 ? 27.128 -0.487 -23.143 1.00 74.19 220 THR A CA 1
ATOM 1717 C C . THR A 1 220 ? 28.010 0.358 -22.223 1.00 74.19 220 THR A C 1
ATOM 1719 O O . THR A 1 220 ? 27.905 0.233 -21.003 1.00 74.19 220 THR A O 1
ATOM 1722 N N . TYR A 1 221 ? 28.851 1.235 -22.784 1.00 69.94 221 TYR A N 1
ATOM 1723 C CA . TYR A 1 221 ? 29.685 2.163 -22.020 1.00 69.94 221 TYR A CA 1
ATOM 1724 C C . TYR A 1 221 ? 28.837 3.217 -21.292 1.00 69.94 221 TYR A C 1
ATOM 1726 O O . TYR A 1 221 ? 28.945 3.346 -20.072 1.00 69.94 221 TYR A O 1
ATOM 1734 N N . ILE A 1 222 ? 27.897 3.866 -21.993 1.00 66.88 222 ILE A N 1
ATOM 1735 C CA . ILE A 1 222 ? 26.985 4.857 -21.396 1.00 66.88 222 ILE A CA 1
ATOM 1736 C C . ILE A 1 222 ? 26.131 4.241 -20.275 1.00 66.88 222 ILE A C 1
ATOM 1738 O O . ILE A 1 222 ? 25.961 4.853 -19.220 1.00 66.88 222 ILE A O 1
ATOM 1742 N N . CYS A 1 223 ? 25.626 3.013 -20.427 1.00 61.47 223 CYS A N 1
ATOM 1743 C CA . CYS A 1 223 ? 24.888 2.342 -19.350 1.00 61.47 223 CYS A CA 1
ATOM 1744 C C . CYS A 1 223 ? 25.753 1.976 -18.129 1.00 61.47 223 CYS A C 1
ATOM 1746 O O . CYS A 1 223 ? 25.214 1.840 -17.028 1.00 61.47 223 CYS A O 1
ATOM 1748 N N . ARG A 1 224 ? 27.068 1.782 -18.300 1.00 61.97 224 ARG A N 1
ATOM 1749 C CA . ARG A 1 224 ? 27.979 1.385 -17.215 1.00 61.97 224 ARG A CA 1
ATOM 1750 C C . ARG A 1 224 ? 28.340 2.560 -16.312 1.00 61.97 224 ARG A C 1
ATOM 1752 O O . ARG A 1 224 ? 28.333 2.390 -15.095 1.00 61.97 224 ARG A O 1
ATOM 1759 N N . ASP A 1 225 ? 28.568 3.732 -16.895 1.00 56.75 225 ASP A N 1
ATOM 1760 C CA . ASP A 1 225 ? 28.910 4.949 -16.150 1.00 56.75 225 ASP A CA 1
ATOM 1761 C C . ASP A 1 225 ? 27.718 5.500 -15.343 1.00 56.75 225 ASP A C 1
ATOM 1763 O O . ASP A 1 225 ? 27.901 6.053 -14.262 1.00 56.75 225 ASP A O 1
ATOM 1767 N N . ASN A 1 226 ? 26.480 5.257 -15.789 1.00 55.28 226 ASN A N 1
ATOM 1768 C CA . ASN A 1 226 ? 25.262 5.676 -15.079 1.00 55.28 226 ASN A CA 1
ATOM 1769 C C . ASN A 1 226 ? 24.852 4.772 -13.888 1.00 55.28 226 ASN A C 1
ATOM 1771 O O . ASN A 1 226 ? 23.831 5.035 -13.262 1.00 55.28 226 ASN A O 1
ATOM 1775 N N . ASN A 1 227 ? 25.592 3.701 -13.563 1.00 50.47 227 ASN A N 1
ATOM 1776 C CA . ASN A 1 227 ? 25.321 2.848 -12.384 1.00 50.47 227 ASN A CA 1
ATOM 1777 C C . ASN A 1 227 ? 26.119 3.263 -11.122 1.00 50.47 227 ASN A C 1
ATOM 1779 O O . ASN A 1 227 ? 26.011 2.582 -10.105 1.00 50.47 227 ASN A O 1
ATOM 1783 N N . PHE A 1 228 ? 26.930 4.329 -11.180 1.00 40.16 228 PHE A N 1
ATOM 1784 C CA . PHE A 1 228 ? 27.774 4.807 -10.068 1.00 40.16 228 PHE A CA 1
ATOM 1785 C C . PHE A 1 228 ? 27.299 6.118 -9.407 1.00 40.16 228 PHE A C 1
ATOM 1787 O O . PHE A 1 228 ? 28.044 6.687 -8.609 1.00 40.16 228 PHE A O 1
ATOM 1794 N N . ALA A 1 229 ? 26.085 6.586 -9.708 1.00 35.75 229 ALA A N 1
ATOM 1795 C CA . ALA A 1 229 ? 25.475 7.766 -9.089 1.00 35.75 229 ALA A CA 1
ATOM 1796 C C . ALA A 1 229 ? 24.208 7.393 -8.312 1.00 35.75 229 ALA A C 1
ATOM 1798 O O . ALA A 1 229 ? 23.417 6.582 -8.848 1.00 35.75 229 ALA A O 1
#

Mean predicted aligned error: 20.24 Å

Sequence (229 aa):
MLVFKRIASMTHGHGPSLPSAMVKDITRNIKKAVVASSLEEIRAKVSEKFEKLDQLPTIHLDSDGTEIDDEEYFRTLDANAELIAVFPGEHWIDPSHYVAVTNPNDQTDATMTDVAAKTARIKQLVGQLQNNLCNVSVMSDPDLDSLSNMDPNSLVDITGKDFMEQLKDSGRPLCAKRNAQDRINLLKLLKEGAIFCSERYPEDAEAIDMEIRRQLNEETYICRDNNFA

Solvent-accessible surface area (backbone atoms only — not comparable to full-atom values): 13947 Å² total; per-residue (Å²): 139,82,82,81,82,73,84,84,83,87,78,93,74,98,59,84,78,68,41,32,34,35,38,20,40,63,76,64,78,51,74,44,82,42,75,38,93,45,64,69,52,39,28,54,52,47,15,56,76,68,74,38,74,94,43,69,37,50,42,21,38,54,89,79,52,54,72,62,86,50,63,71,61,61,71,73,52,57,56,69,37,54,29,26,42,28,43,89,95,55,64,80,63,55,76,91,50,62,88,52,78,86,61,97,78,88,78,89,81,95,72,96,52,57,69,62,54,50,50,50,53,47,50,50,55,50,51,48,39,72,76,36,66,73,50,65,82,73,54,52,70,72,54,51,51,56,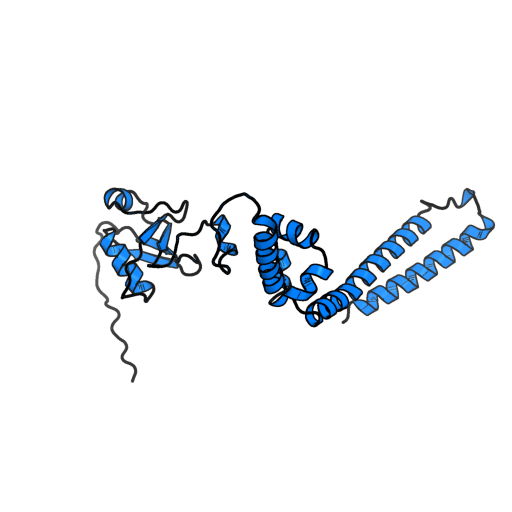60,68,74,51,62,74,75,74,42,37,86,73,63,38,62,67,54,53,50,51,52,50,60,65,43,47,63,56,52,49,52,52,53,51,49,52,52,48,50,50,48,48,40,48,71,72,37,79,78,47,59,58,90,80,47,62,89,54,38,64,60,50,52,51,50,48,52,50,52,50,52,55,51,55,49,57,60,56,67,66,70,80,117

pLDDT: mean 71.64, std 15.84, range [30.41, 91.75]

Organism: Glossina pallidipes (NCBI:txid7398)

Radius of gyration: 30.84 Å; Cα contacts (8 Å, |Δi|>4): 191; chains: 1; bounding box: 54×48×96 Å

Seco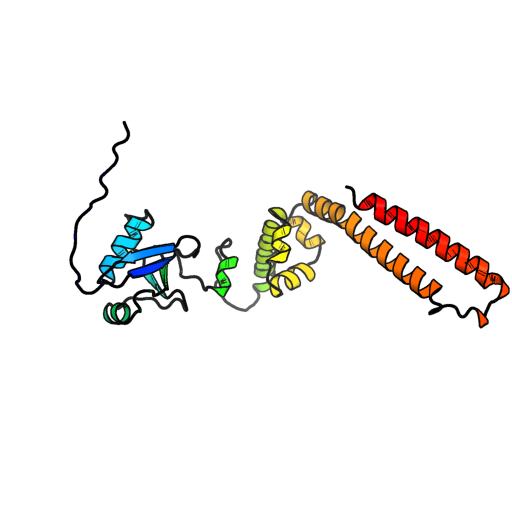ndary structure (DSSP, 8-state):
-------------------EEEEEETTSS-EEEEE-SSHHHHHHHHHHHTT-TT-PPEEEETTT--B---HHHHHHS-TT-EEEEE-TT-----GGGGGGTT--------SS-HHHHHHHHHHHHHHHHHH-GGGGGGS-HHHHHHHHTS-TTTTHHHH-HHHHHHHHHHHHHHHHHHHHHHHHHHHHHHHTTSS--TTT-TTTHHHHHHHHHHHHHHHHHHHHHTT--